Protein AF-A0A2N2INY2-F1 (afdb_monomer)

Radius of gyration: 17.65 Å; Cα contacts (8 Å, |Δi|>4): 301; chains: 1; bounding box: 40×44×48 Å

Structure (mmCIF, N/CA/C/O backbone):
data_AF-A0A2N2INY2-F1
#
_entry.id   AF-A0A2N2INY2-F1
#
loop_
_atom_site.group_PDB
_atom_site.id
_atom_site.type_symbol
_atom_site.label_atom_id
_atom_site.label_alt_id
_atom_site.label_comp_id
_atom_site.label_asym_id
_atom_site.label_entity_id
_atom_site.label_seq_id
_atom_site.pdbx_PDB_ins_code
_atom_site.Cartn_x
_atom_site.Cartn_y
_atom_site.Cartn_z
_atom_site.occupancy
_atom_site.B_iso_or_equiv
_atom_site.auth_seq_id
_atom_site.auth_comp_id
_atom_site.auth_asym_id
_atom_site.auth_atom_id
_atom_site.pdbx_PDB_model_num
ATOM 1 N N . ALA A 1 1 ? 17.093 -15.742 10.771 1.00 43.09 1 ALA A N 1
ATOM 2 C CA . ALA A 1 1 ? 17.116 -16.980 9.977 1.00 43.09 1 ALA A CA 1
ATOM 3 C C . ALA A 1 1 ? 16.723 -16.602 8.562 1.00 43.09 1 ALA A C 1
ATOM 5 O O . ALA A 1 1 ? 15.613 -16.120 8.375 1.00 43.09 1 ALA A O 1
ATOM 6 N N . ASP A 1 2 ? 17.644 -16.722 7.607 1.00 48.03 2 ASP A N 1
ATOM 7 C CA . ASP A 1 2 ? 17.300 -16.613 6.190 1.00 48.03 2 ASP A CA 1
ATOM 8 C C . ASP A 1 2 ? 16.555 -17.890 5.813 1.00 48.03 2 ASP A C 1
ATOM 10 O O . ASP A 1 2 ? 17.140 -18.965 5.724 1.00 48.03 2 ASP A O 1
ATOM 14 N N . HIS A 1 3 ? 15.238 -17.800 5.652 1.00 62.06 3 HIS A N 1
ATOM 15 C CA . HIS A 1 3 ? 14.388 -18.941 5.304 1.00 62.06 3 HIS A CA 1
ATOM 16 C C . HIS A 1 3 ? 14.525 -19.364 3.824 1.00 62.06 3 HIS A C 1
ATOM 18 O O . HIS A 1 3 ? 13.631 -20.013 3.292 1.00 62.06 3 HIS A O 1
ATOM 24 N N . GLY A 1 4 ? 15.596 -18.956 3.130 1.00 76.50 4 GLY A N 1
ATOM 25 C CA . GLY A 1 4 ? 15.756 -19.157 1.683 1.00 76.50 4 GLY A CA 1
ATOM 26 C C . GLY A 1 4 ? 14.710 -18.422 0.833 1.00 76.50 4 GLY A C 1
ATOM 27 O O . GLY A 1 4 ? 14.548 -18.728 -0.345 1.00 76.50 4 GLY A O 1
ATOM 28 N N . LEU A 1 5 ? 13.975 -17.472 1.422 1.00 77.75 5 LEU A N 1
ATOM 29 C CA . LEU A 1 5 ? 12.938 -16.701 0.743 1.00 77.75 5 LEU A CA 1
ATOM 30 C C . LEU A 1 5 ? 13.565 -15.503 0.030 1.00 77.75 5 LEU A C 1
ATOM 32 O O . LEU A 1 5 ? 14.134 -14.622 0.672 1.00 77.75 5 LEU A O 1
ATOM 36 N N . VAL A 1 6 ? 13.414 -15.443 -1.292 1.00 84.75 6 VAL A N 1
ATOM 37 C CA . VAL A 1 6 ? 13.825 -14.282 -2.088 1.00 84.75 6 VAL A CA 1
ATOM 38 C C . VAL A 1 6 ? 12.665 -13.292 -2.158 1.00 84.75 6 VAL A C 1
ATOM 40 O O . VAL A 1 6 ? 11.594 -13.598 -2.683 1.00 84.75 6 VAL A O 1
ATOM 43 N N . CYS A 1 7 ? 12.866 -12.092 -1.615 1.00 90.12 7 CYS A N 1
ATOM 44 C CA . CYS A 1 7 ? 11.877 -11.024 -1.689 1.00 90.12 7 CYS A CA 1
ATOM 45 C C . CYS A 1 7 ? 11.970 -10.314 -3.045 1.00 90.12 7 CYS A C 1
ATOM 47 O O . CYS A 1 7 ? 12.963 -9.658 -3.339 1.00 90.12 7 CYS A O 1
ATOM 49 N N . HIS A 1 8 ? 10.928 -10.425 -3.869 1.00 93.25 8 HIS A N 1
ATOM 50 C CA . HIS A 1 8 ? 10.871 -9.757 -5.177 1.00 93.25 8 HIS A CA 1
ATOM 51 C C . HIS A 1 8 ? 10.154 -8.400 -5.150 1.00 93.25 8 HIS A C 1
ATOM 53 O O . HIS A 1 8 ? 10.113 -7.712 -6.172 1.00 93.25 8 HIS A O 1
ATOM 59 N N . GLY A 1 9 ? 9.561 -8.038 -4.010 1.00 95.88 9 GLY A N 1
ATOM 60 C CA . GLY A 1 9 ? 8.709 -6.866 -3.854 1.00 95.88 9 GLY A CA 1
ATOM 61 C C . GLY A 1 9 ? 9.206 -5.921 -2.773 1.00 95.88 9 GLY A C 1
ATOM 62 O O . GLY A 1 9 ? 9.666 -6.358 -1.723 1.00 95.88 9 GLY A O 1
ATOM 63 N N . PHE A 1 10 ? 9.059 -4.622 -2.998 1.00 96.19 10 PHE A N 1
ATOM 64 C CA . PHE A 1 10 ? 9.417 -3.597 -2.025 1.00 96.19 10 PHE A CA 1
ATOM 65 C C . PHE A 1 10 ? 8.218 -2.739 -1.619 1.00 96.19 10 PHE A C 1
ATOM 67 O O . PHE A 1 10 ? 7.291 -2.507 -2.395 1.00 96.19 10 PHE A O 1
ATOM 74 N N . ARG A 1 11 ? 8.241 -2.234 -0.386 1.00 94.44 11 ARG A N 1
ATOM 75 C CA . ARG A 1 11 ? 7.318 -1.200 0.079 1.00 94.44 11 ARG A CA 1
ATOM 76 C C . ARG A 1 11 ? 8.053 -0.244 0.993 1.00 94.44 11 ARG A C 1
ATOM 78 O O . ARG A 1 11 ? 8.528 -0.640 2.056 1.00 94.44 11 ARG A O 1
ATOM 85 N N . SER A 1 12 ? 8.104 1.019 0.600 1.00 92.62 12 SER A N 1
ATOM 86 C CA . SER A 1 12 ? 8.657 2.058 1.449 1.00 92.62 12 SER A CA 1
ATOM 87 C C . SER A 1 12 ? 7.708 2.402 2.607 1.00 92.62 12 SER A C 1
ATOM 89 O O . SER A 1 12 ? 6.476 2.332 2.481 1.00 92.62 12 SER A O 1
ATOM 91 N N . PRO A 1 13 ? 8.256 2.831 3.753 1.00 87.00 13 PRO A N 1
ATOM 92 C CA . PRO A 1 13 ? 7.451 3.454 4.790 1.00 87.00 13 PRO A CA 1
ATOM 93 C C . PRO A 1 13 ? 6.921 4.822 4.326 1.00 87.00 13 PRO A C 1
ATOM 95 O O . PRO A 1 13 ? 7.600 5.578 3.635 1.00 87.00 13 PRO A O 1
ATOM 98 N N . GLY A 1 14 ? 5.707 5.174 4.761 1.00 85.69 14 GLY A N 1
ATOM 99 C CA . GLY A 1 14 ? 5.123 6.510 4.562 1.00 85.69 14 GLY A CA 1
ATOM 100 C C . GLY A 1 14 ? 4.283 6.700 3.295 1.00 85.69 14 GLY A C 1
ATOM 101 O O . GLY A 1 14 ? 3.620 7.729 3.184 1.00 85.69 14 GLY A O 1
ATOM 102 N N . TYR A 1 15 ? 4.238 5.688 2.429 1.00 90.19 15 TYR A N 1
ATOM 103 C CA . TYR A 1 15 ? 3.552 5.684 1.135 1.00 90.19 15 TYR A CA 1
ATOM 104 C C . TYR A 1 15 ? 4.140 6.629 0.075 1.00 90.19 15 TYR A C 1
ATOM 106 O O . TYR A 1 15 ? 3.415 7.372 -0.585 1.00 90.19 15 TYR A O 1
ATOM 114 N N . HIS A 1 16 ? 5.462 6.599 -0.072 1.00 92.38 16 HIS A N 1
ATOM 115 C CA . HIS A 1 16 ? 6.192 7.392 -1.058 1.00 92.38 16 HIS A CA 1
ATOM 116 C C . HIS A 1 16 ? 7.409 6.627 -1.561 1.00 92.38 16 HIS A C 1
ATOM 118 O O . HIS A 1 16 ? 8.194 6.145 -0.747 1.00 92.38 16 HIS A O 1
ATOM 124 N N . LEU A 1 17 ? 7.613 6.552 -2.874 1.00 93.94 17 LEU A N 1
ATOM 125 C CA . LEU A 1 17 ? 8.797 5.921 -3.456 1.00 93.94 17 LEU A CA 1
ATOM 126 C C . LEU A 1 17 ? 9.886 6.977 -3.717 1.00 93.94 17 LEU A C 1
ATOM 128 O O . LEU A 1 17 ? 9.753 7.740 -4.676 1.00 93.94 17 LEU A O 1
ATOM 132 N N . PRO A 1 18 ? 10.959 7.051 -2.904 1.00 92.94 18 PRO A N 1
ATOM 133 C CA . PRO A 1 18 ? 12.012 8.029 -3.136 1.00 92.94 18 PRO A CA 1
ATOM 134 C C . PRO A 1 18 ? 12.886 7.632 -4.331 1.00 92.94 18 PRO A C 1
ATOM 136 O O . PRO A 1 18 ? 13.107 6.451 -4.596 1.00 92.94 18 PRO A O 1
ATOM 139 N N . VAL A 1 19 ? 13.458 8.634 -5.001 1.00 94.25 19 VAL A N 1
ATOM 140 C CA . VAL A 1 19 ? 14.391 8.467 -6.136 1.00 94.25 19 VAL A CA 1
ATOM 141 C C . VAL A 1 19 ? 15.533 7.502 -5.811 1.00 94.25 19 VAL A C 1
ATOM 143 O O . VAL A 1 19 ? 15.868 6.634 -6.613 1.00 94.25 19 VAL A O 1
ATOM 146 N N . SER A 1 20 ? 16.111 7.615 -4.613 1.00 93.31 20 SER A N 1
ATOM 147 C CA . SER A 1 20 ? 17.198 6.736 -4.173 1.00 93.31 20 SER A CA 1
ATOM 148 C C . SER A 1 20 ? 16.768 5.276 -4.034 1.00 93.31 20 SER A C 1
ATOM 150 O O . SER A 1 20 ? 17.578 4.389 -4.287 1.00 93.31 20 SER A O 1
ATOM 152 N N . ALA A 1 21 ? 15.505 5.013 -3.676 1.00 94.75 21 ALA A N 1
ATOM 153 C CA . ALA A 1 21 ? 15.002 3.648 -3.591 1.00 94.75 21 ALA A CA 1
ATOM 154 C C . ALA A 1 21 ? 14.868 3.024 -4.978 1.00 94.75 21 ALA A C 1
ATOM 156 O O . ALA A 1 21 ? 15.257 1.878 -5.125 1.00 94.75 21 ALA A O 1
ATOM 157 N N . VAL A 1 22 ? 14.392 3.753 -5.996 1.00 95.88 22 VAL A N 1
ATOM 158 C CA . VAL A 1 22 ? 14.249 3.186 -7.352 1.00 95.88 22 VAL A CA 1
ATOM 159 C C . VAL A 1 22 ? 15.569 2.593 -7.842 1.00 95.88 22 VAL A C 1
ATOM 161 O O . VAL A 1 22 ? 15.609 1.419 -8.191 1.00 95.88 22 VAL A O 1
ATOM 164 N N . ARG A 1 23 ? 16.666 3.354 -7.757 1.00 92.81 23 ARG A N 1
ATOM 165 C CA . ARG A 1 23 ? 17.997 2.877 -8.171 1.00 92.81 23 ARG A CA 1
ATOM 166 C C . ARG A 1 23 ? 18.454 1.653 -7.380 1.00 92.81 23 ARG A C 1
ATOM 168 O O . ARG A 1 23 ? 18.878 0.668 -7.968 1.00 92.81 23 ARG A O 1
ATOM 175 N N . ALA A 1 24 ? 18.305 1.690 -6.057 1.00 95.56 24 ALA A N 1
ATOM 176 C CA . ALA A 1 24 ? 18.676 0.559 -5.211 1.00 95.56 24 ALA A CA 1
ATOM 177 C C . ALA A 1 24 ? 17.857 -0.702 -5.538 1.00 95.56 24 ALA A C 1
ATOM 179 O O . ALA A 1 24 ? 18.385 -1.808 -5.518 1.00 95.56 24 ALA A O 1
ATOM 180 N N . LEU A 1 25 ? 16.568 -0.554 -5.851 1.00 96.31 25 LEU A N 1
ATOM 181 C CA . LEU A 1 25 ? 15.698 -1.672 -6.215 1.00 96.31 25 LEU A CA 1
ATOM 182 C C . LEU A 1 25 ? 16.086 -2.296 -7.555 1.00 96.31 25 LEU A C 1
ATOM 184 O O . LEU A 1 25 ? 16.062 -3.520 -7.668 1.00 96.31 25 LEU A O 1
ATOM 188 N N . GLU A 1 26 ? 16.460 -1.473 -8.535 1.00 94.62 26 GLU A N 1
ATOM 189 C CA . GLU A 1 26 ? 16.992 -1.935 -9.820 1.00 94.62 26 GLU A CA 1
ATOM 190 C C . GLU A 1 26 ? 18.288 -2.730 -9.625 1.00 94.62 26 GLU A C 1
ATOM 192 O O . GLU A 1 26 ? 18.390 -3.864 -10.087 1.00 94.62 26 GLU A O 1
ATOM 197 N N . GLU A 1 27 ? 19.245 -2.171 -8.879 1.00 94.56 27 GLU A N 1
ATOM 198 C CA . GLU A 1 27 ? 20.540 -2.802 -8.589 1.00 94.56 27 GLU A CA 1
ATOM 199 C C . GLU A 1 27 ? 20.390 -4.133 -7.838 1.00 94.56 27 GLU A C 1
ATOM 201 O O . GLU A 1 27 ? 21.121 -5.088 -8.097 1.00 94.56 27 GLU A O 1
ATOM 206 N N . LEU A 1 28 ? 19.419 -4.216 -6.925 1.00 95.06 28 LEU A N 1
ATOM 207 C CA . LEU A 1 28 ? 19.133 -5.413 -6.131 1.00 95.06 28 LEU A CA 1
ATOM 208 C C . LEU A 1 28 ? 18.212 -6.418 -6.848 1.00 95.06 28 LEU A C 1
ATOM 210 O O . LEU A 1 28 ? 17.905 -7.468 -6.284 1.00 95.06 28 LEU A O 1
ATOM 214 N N . GLY A 1 29 ? 17.757 -6.120 -8.070 1.00 94.50 29 GLY A N 1
ATOM 215 C CA . GLY A 1 29 ? 16.940 -7.033 -8.873 1.00 94.50 29 GLY A CA 1
ATOM 216 C C . GLY A 1 29 ? 15.511 -7.237 -8.356 1.00 94.50 29 GLY A C 1
ATOM 217 O O . GLY A 1 29 ? 14.920 -8.304 -8.562 1.00 94.50 29 GLY A O 1
ATOM 218 N N . TYR A 1 30 ? 14.934 -6.238 -7.681 1.00 96.69 30 TYR A N 1
ATOM 219 C CA . TYR A 1 30 ? 13.513 -6.264 -7.328 1.00 96.69 30 TYR A CA 1
ATOM 220 C C . TYR A 1 30 ? 12.654 -6.224 -8.592 1.00 96.69 30 TYR A C 1
ATOM 222 O O . TYR A 1 30 ? 12.998 -5.591 -9.584 1.00 96.69 30 TYR A O 1
ATOM 230 N N . ARG A 1 31 ? 11.498 -6.891 -8.558 1.00 96.06 31 ARG A N 1
ATOM 231 C CA . ARG A 1 31 ? 10.561 -6.912 -9.693 1.00 96.06 31 ARG A CA 1
ATOM 232 C C . ARG A 1 31 ? 9.528 -5.805 -9.599 1.00 96.06 31 ARG A C 1
ATOM 234 O O . ARG A 1 31 ? 9.041 -5.321 -10.616 1.00 96.06 31 ARG A O 1
ATOM 241 N N . TYR A 1 32 ? 9.158 -5.442 -8.376 1.00 97.00 32 TYR A N 1
ATOM 242 C CA . TYR A 1 32 ? 8.143 -4.433 -8.151 1.00 97.00 32 TYR A CA 1
ATOM 243 C C . TYR A 1 32 ? 8.299 -3.707 -6.819 1.00 97.00 32 TYR A C 1
ATOM 245 O O . TYR A 1 32 ? 8.921 -4.188 -5.871 1.00 97.00 32 TYR A O 1
ATOM 253 N N . SER A 1 33 ? 7.644 -2.560 -6.740 1.00 96.94 33 SER A N 1
ATOM 254 C CA . SER A 1 33 ? 7.373 -1.795 -5.540 1.00 96.94 33 SER A CA 1
ATOM 255 C C . SER A 1 33 ? 5.861 -1.556 -5.427 1.00 96.94 33 SER A C 1
ATOM 257 O O . SER A 1 33 ? 5.146 -1.504 -6.423 1.00 96.94 33 SER A O 1
ATOM 259 N N . SER A 1 34 ? 5.343 -1.458 -4.206 1.00 95.62 34 SER A N 1
ATOM 260 C CA . SER A 1 34 ? 3.998 -0.944 -3.932 1.00 95.62 34 SER A CA 1
ATOM 261 C C . SER A 1 34 ? 4.097 0.084 -2.821 1.00 95.62 34 SER A C 1
ATOM 263 O O . SER A 1 34 ? 3.809 -0.194 -1.652 1.00 95.62 34 SER A O 1
ATOM 265 N N . SER A 1 35 ? 4.595 1.255 -3.192 1.00 94.44 35 SER A N 1
ATOM 266 C CA . SER A 1 35 ? 5.047 2.288 -2.269 1.00 94.44 35 SER A CA 1
ATOM 267 C C . SE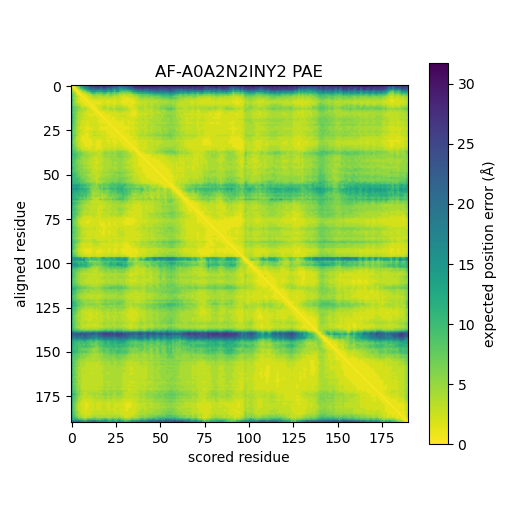R A 1 35 ? 4.240 3.565 -2.418 1.00 94.44 35 SER A C 1
ATOM 269 O O . SER A 1 35 ? 3.924 4.185 -1.415 1.00 94.44 35 SER A O 1
ATOM 271 N N . GLN A 1 36 ? 3.871 3.960 -3.631 1.00 92.69 36 GLN A N 1
ATOM 272 C CA . GLN A 1 36 ? 3.167 5.210 -3.874 1.00 92.69 36 GLN A CA 1
ATOM 273 C C . GLN A 1 36 ? 1.680 5.087 -3.560 1.00 92.69 36 GLN A C 1
ATOM 275 O O . GLN A 1 36 ? 1.002 4.152 -3.991 1.00 92.69 36 GLN A O 1
ATOM 280 N N . ILE A 1 37 ? 1.148 6.065 -2.831 1.00 90.31 37 ILE A N 1
ATOM 281 C CA . ILE A 1 37 ? -0.294 6.242 -2.667 1.00 90.31 37 ILE A CA 1
ATOM 282 C C . ILE A 1 37 ? -0.815 7.254 -3.676 1.00 90.31 37 ILE A C 1
ATOM 284 O O . ILE A 1 37 ? -0.211 8.296 -3.908 1.00 90.31 37 ILE A O 1
ATOM 288 N N . THR A 1 38 ? -1.961 6.955 -4.274 1.00 88.25 38 THR A N 1
ATOM 289 C CA . THR A 1 38 ? -2.522 7.805 -5.329 1.00 88.25 38 THR A CA 1
ATOM 290 C C . THR A 1 38 ? -3.520 8.806 -4.758 1.00 88.25 38 THR A C 1
ATOM 292 O O . THR A 1 38 ? -4.268 8.478 -3.833 1.00 88.25 38 THR A O 1
ATOM 295 N N . GLY A 1 39 ? -3.626 9.976 -5.385 1.00 85.44 39 GLY A N 1
ATOM 296 C CA . GLY A 1 39 ? -4.621 10.988 -5.043 1.00 85.44 39 GLY A CA 1
ATOM 297 C C . GLY A 1 39 ? -4.214 11.892 -3.877 1.00 85.44 39 GLY A C 1
ATOM 298 O O . GLY A 1 39 ? -3.128 11.798 -3.312 1.00 85.44 39 GLY A O 1
ATOM 299 N N . TRP A 1 40 ? -5.104 12.819 -3.530 1.00 84.88 40 TRP A N 1
ATOM 300 C CA . TRP A 1 40 ? -4.771 13.956 -2.666 1.00 84.88 40 TRP A CA 1
ATOM 301 C C . TRP A 1 40 ? -5.182 13.778 -1.199 1.00 84.88 40 TRP A C 1
ATOM 303 O O . TRP A 1 40 ? -4.636 14.457 -0.330 1.00 84.88 40 TRP A O 1
ATOM 313 N N . ILE A 1 41 ? -6.122 12.872 -0.899 1.00 85.56 41 ILE A N 1
ATOM 314 C CA . ILE A 1 41 ? -6.733 12.772 0.438 1.00 85.56 41 ILE A CA 1
ATOM 315 C C . ILE A 1 41 ? -5.695 12.403 1.497 1.00 85.56 41 ILE A C 1
ATOM 317 O O . ILE A 1 41 ? -5.641 13.040 2.548 1.00 85.56 41 ILE A O 1
ATOM 321 N N . TYR A 1 42 ? -4.857 11.395 1.240 1.00 85.31 42 TYR A N 1
ATOM 322 C CA . TYR A 1 42 ? -3.871 10.959 2.228 1.00 85.31 42 TYR A CA 1
ATOM 323 C C . TYR A 1 42 ? -2.784 12.020 2.491 1.00 85.31 42 TYR A C 1
ATOM 325 O O . TYR A 1 42 ? -2.592 12.371 3.660 1.00 85.31 42 TYR A O 1
ATOM 333 N N . PRO A 1 43 ? -2.123 12.604 1.467 1.00 85.75 43 PRO A N 1
ATOM 334 C CA . PRO A 1 43 ? -1.194 13.715 1.681 1.00 85.75 43 PRO A CA 1
ATOM 335 C C . PRO A 1 43 ? -1.831 14.902 2.416 1.00 85.75 43 PRO A C 1
ATOM 337 O O . PRO A 1 43 ? -1.230 15.435 3.351 1.00 85.75 43 PRO A O 1
ATOM 340 N N . ALA A 1 44 ? -3.068 15.274 2.064 1.00 87.00 44 ALA A N 1
ATOM 341 C CA . ALA A 1 44 ? -3.791 16.358 2.727 1.00 87.00 44 ALA A CA 1
ATOM 342 C C . ALA A 1 44 ? -4.075 16.048 4.206 1.00 87.00 44 ALA A C 1
ATOM 344 O O . ALA A 1 44 ? -3.829 16.888 5.071 1.00 87.00 44 ALA A O 1
ATOM 345 N N . ALA A 1 45 ? -4.522 14.829 4.524 1.00 86.25 45 ALA A N 1
ATOM 346 C CA . ALA A 1 45 ? -4.756 14.397 5.901 1.00 86.25 45 ALA A CA 1
ATOM 347 C C . ALA A 1 45 ? -3.461 14.390 6.730 1.00 86.25 45 ALA A C 1
ATOM 349 O O . ALA A 1 45 ? -3.454 14.818 7.890 1.00 86.25 45 ALA A O 1
ATOM 350 N N . LYS A 1 46 ? -2.348 13.952 6.130 1.00 87.12 46 LYS A N 1
ATOM 351 C CA . LYS A 1 46 ? -1.020 13.946 6.757 1.00 87.12 46 LYS A CA 1
ATOM 352 C C . LYS A 1 46 ? -0.550 15.371 7.060 1.00 87.12 46 LYS A C 1
ATOM 354 O O . LYS A 1 46 ? -0.109 15.645 8.180 1.00 87.12 46 LYS A O 1
ATOM 359 N N . LEU A 1 47 ? -0.710 16.289 6.104 1.00 89.81 47 LEU A N 1
ATOM 360 C CA . LEU A 1 47 ? -0.389 17.707 6.267 1.00 89.81 47 LEU A CA 1
ATOM 361 C C . LEU A 1 47 ? -1.245 18.360 7.360 1.00 89.81 47 LEU A C 1
ATOM 363 O O . LEU A 1 47 ? -0.698 18.983 8.270 1.00 89.81 47 LEU A O 1
ATOM 367 N N . ALA A 1 48 ? -2.565 18.163 7.322 1.00 90.25 48 ALA A N 1
ATOM 368 C CA . ALA A 1 48 ? -3.495 18.713 8.307 1.00 90.25 48 ALA A CA 1
ATOM 369 C C . ALA A 1 48 ? -3.191 18.215 9.729 1.00 90.25 48 ALA A C 1
ATOM 371 O O . ALA A 1 48 ? -3.126 19.009 10.668 1.00 90.25 48 ALA A O 1
ATOM 372 N N . THR A 1 49 ? -2.926 16.914 9.888 1.00 88.88 49 THR A N 1
ATOM 373 C CA . THR A 1 49 ? -2.553 16.324 11.185 1.00 88.88 49 THR A CA 1
ATOM 374 C C . THR A 1 49 ? -1.234 16.900 11.695 1.00 88.88 49 THR A C 1
ATOM 376 O O . THR A 1 49 ? -1.118 17.255 12.868 1.00 88.88 49 THR A O 1
ATOM 379 N N . SER A 1 50 ? -0.248 17.049 10.808 1.00 89.31 50 SER A N 1
ATOM 380 C CA . SER A 1 50 ? 1.060 17.612 11.153 1.00 89.31 50 SER A CA 1
ATOM 381 C C . SER A 1 50 ? 0.945 19.072 11.598 1.00 89.31 50 SER A C 1
ATOM 383 O O . SER A 1 50 ? 1.554 19.460 12.594 1.00 89.31 50 SER A O 1
ATOM 385 N N . LEU A 1 51 ? 0.117 19.870 10.915 1.00 91.31 51 LEU A N 1
ATOM 386 C CA . LEU A 1 51 ? -0.166 21.255 11.289 1.00 91.31 51 LEU A CA 1
ATOM 387 C C . LEU A 1 51 ? -0.894 21.343 12.637 1.00 91.31 51 LEU A C 1
ATOM 389 O O . LEU A 1 51 ? -0.483 22.108 13.506 1.00 91.31 51 LEU A O 1
ATOM 393 N N . ALA A 1 52 ? -1.925 20.523 12.851 1.00 92.00 52 ALA A N 1
ATOM 394 C CA . ALA A 1 52 ? -2.678 20.504 14.102 1.00 92.00 52 ALA A CA 1
ATOM 395 C C . ALA A 1 52 ? -1.806 20.126 15.313 1.00 92.00 52 ALA A C 1
ATOM 397 O O . ALA A 1 52 ? -1.982 20.681 16.397 1.00 9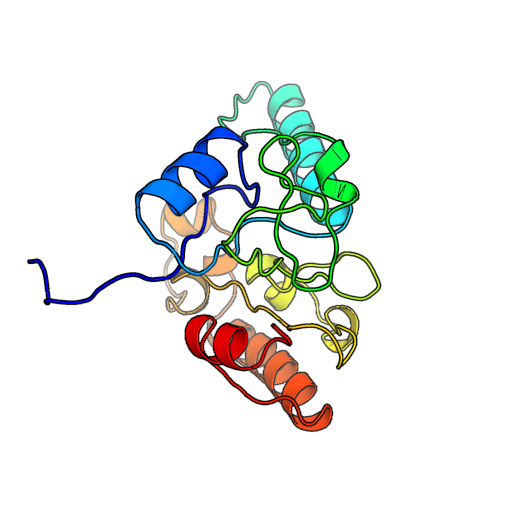2.00 52 ALA A O 1
ATOM 398 N N . LEU A 1 53 ? -0.856 19.199 15.143 1.00 90.31 53 LEU A N 1
ATOM 399 C CA . LEU A 1 53 ? 0.109 18.849 16.189 1.00 90.31 53 LEU A CA 1
ATOM 400 C C . LEU A 1 53 ? 1.055 20.014 16.494 1.00 90.31 53 LEU A C 1
ATOM 402 O O . LEU A 1 53 ? 1.231 20.349 17.666 1.00 90.31 53 LEU A O 1
ATOM 406 N N . ARG A 1 54 ? 1.582 20.683 15.460 1.00 90.62 54 ARG A N 1
ATOM 407 C CA . ARG A 1 54 ? 2.448 21.862 15.619 1.00 90.62 54 ARG A CA 1
ATOM 408 C C . ARG A 1 54 ? 1.745 23.005 16.350 1.00 90.62 54 ARG A C 1
ATOM 410 O O . ARG A 1 54 ? 2.316 23.559 17.282 1.00 90.62 54 ARG A O 1
ATOM 417 N N . LEU A 1 55 ? 0.492 23.301 15.996 1.00 93.88 55 LEU A N 1
ATOM 418 C CA . LEU A 1 55 ? -0.323 24.325 16.669 1.00 93.88 55 LEU A CA 1
ATOM 419 C C . LEU A 1 55 ? -0.579 24.009 18.153 1.00 93.88 55 LEU A C 1
ATOM 421 O O . LEU A 1 55 ? -0.800 24.916 18.946 1.00 93.88 55 LEU A O 1
ATOM 425 N N . LYS A 1 56 ? -0.515 22.731 18.546 1.00 94.31 56 LYS A N 1
ATOM 426 C CA . LYS A 1 56 ? -0.614 22.273 19.943 1.00 94.31 56 LYS A CA 1
ATOM 427 C C . LYS A 1 56 ? 0.744 22.182 20.654 1.00 94.31 56 LYS A C 1
ATOM 429 O O . LYS A 1 56 ? 0.823 21.565 21.713 1.00 94.31 56 LYS A O 1
ATOM 434 N N . GLY A 1 57 ? 1.814 22.717 20.061 1.00 91.94 57 GLY A N 1
ATOM 435 C CA . GLY A 1 57 ? 3.169 22.650 20.614 1.00 91.94 57 GLY A CA 1
ATOM 436 C C . GLY A 1 57 ? 3.779 21.245 20.606 1.00 91.94 57 GLY A C 1
ATOM 437 O O . GLY A 1 57 ? 4.712 20.978 21.357 1.00 91.94 57 GLY A O 1
ATOM 438 N N . ARG A 1 58 ? 3.253 20.320 19.789 1.00 89.81 58 ARG A N 1
ATOM 439 C CA . ARG A 1 58 ? 3.767 18.949 19.670 1.00 89.81 58 ARG A CA 1
ATOM 440 C C . ARG A 1 58 ? 4.621 18.808 18.414 1.00 89.81 58 ARG A C 1
ATOM 442 O O . ARG A 1 58 ? 4.216 19.223 17.328 1.00 89.81 58 ARG A O 1
ATOM 449 N N . SER A 1 59 ? 5.782 18.173 18.550 1.00 84.38 59 SER A N 1
ATOM 450 C CA . SER A 1 59 ? 6.601 17.763 17.411 1.00 84.38 59 SER A CA 1
ATOM 451 C C . SER A 1 59 ? 6.082 16.455 16.806 1.00 84.38 59 SER A C 1
ATOM 453 O O . SER A 1 59 ? 5.388 15.666 17.450 1.00 84.38 59 SER A O 1
ATOM 455 N N . THR A 1 60 ? 6.389 16.236 15.529 1.00 82.25 60 THR A N 1
ATOM 456 C CA . THR A 1 60 ? 6.077 14.994 14.822 1.00 82.25 60 THR A CA 1
ATOM 457 C C . THR A 1 60 ? 7.217 14.653 13.874 1.00 82.25 60 THR A C 1
ATOM 459 O O . THR A 1 60 ? 7.724 15.534 13.185 1.00 82.25 60 THR A O 1
ATOM 462 N N . ASN A 1 61 ? 7.582 13.372 13.810 1.00 82.81 61 ASN A N 1
ATOM 463 C CA . ASN A 1 61 ? 8.547 12.840 12.838 1.00 82.81 61 ASN A CA 1
ATOM 464 C C . ASN A 1 61 ? 7.855 12.421 11.529 1.00 82.81 61 ASN A C 1
ATOM 466 O O . ASN A 1 61 ? 8.375 11.623 10.753 1.00 82.81 61 ASN A O 1
ATOM 470 N N . THR A 1 62 ? 6.638 12.921 11.301 1.00 81.38 62 THR A N 1
ATOM 471 C CA . THR A 1 62 ? 5.871 12.638 10.092 1.00 81.38 62 THR A CA 1
ATOM 472 C C . THR A 1 62 ? 6.571 13.264 8.891 1.00 81.38 62 THR A C 1
ATOM 474 O O . THR A 1 62 ? 6.613 14.484 8.751 1.00 81.38 62 THR A O 1
ATOM 477 N N . ILE A 1 63 ? 7.095 12.417 8.007 1.00 81.81 63 ILE A N 1
ATOM 478 C CA . ILE A 1 63 ? 7.702 12.849 6.747 1.00 81.81 63 ILE A CA 1
ATOM 479 C C . ILE A 1 63 ? 6.592 13.333 5.815 1.00 81.81 63 ILE A C 1
ATOM 481 O O . ILE A 1 63 ? 5.708 12.559 5.446 1.00 81.81 63 ILE A O 1
ATOM 485 N N . LEU A 1 64 ? 6.622 14.608 5.435 1.00 84.94 64 LEU A N 1
ATOM 486 C CA . LEU A 1 64 ? 5.770 15.124 4.368 1.00 84.94 64 LEU A CA 1
ATOM 487 C C . LEU A 1 64 ? 6.418 14.787 3.027 1.00 84.94 64 LEU A C 1
ATOM 489 O O . LEU A 1 64 ? 7.603 15.042 2.826 1.00 84.94 64 LEU A O 1
ATOM 493 N N . HIS A 1 65 ? 5.643 14.180 2.138 1.00 83.12 65 HIS A N 1
ATOM 494 C CA . HIS A 1 65 ? 6.121 13.774 0.822 1.00 83.12 65 HIS A CA 1
ATOM 495 C C . HIS A 1 65 ? 5.957 14.906 -0.198 1.00 83.12 65 HIS A C 1
ATOM 497 O O . HIS A 1 65 ? 5.193 15.845 0.059 1.00 83.12 65 HIS A O 1
ATOM 503 N N . PRO A 1 66 ? 6.681 14.858 -1.330 1.00 87.56 66 PRO A N 1
ATOM 504 C CA . PRO A 1 66 ? 6.557 15.858 -2.379 1.00 87.56 66 PRO A CA 1
ATOM 505 C C . PRO A 1 66 ? 5.104 16.042 -2.825 1.00 87.56 66 PRO A C 1
ATOM 507 O O . PRO A 1 66 ? 4.383 15.075 -3.055 1.00 87.56 66 PRO A O 1
ATOM 510 N N . ALA A 1 67 ? 4.684 17.294 -3.024 1.00 88.00 67 ALA A N 1
ATOM 511 C CA . ALA A 1 67 ? 3.335 17.599 -3.507 1.00 88.00 67 ALA A CA 1
ATOM 512 C C . ALA A 1 67 ? 3.033 16.952 -4.872 1.00 88.00 67 ALA A C 1
ATOM 514 O O . ALA A 1 67 ? 1.875 16.707 -5.186 1.00 88.00 67 ALA A O 1
ATOM 515 N N . ALA A 1 68 ? 4.068 16.644 -5.660 1.00 89.81 68 ALA A N 1
ATOM 516 C CA . ALA A 1 68 ? 3.940 15.962 -6.942 1.00 89.81 68 ALA A CA 1
ATOM 517 C C . ALA A 1 68 ? 3.341 14.545 -6.832 1.00 89.81 68 ALA A C 1
ATOM 519 O O . ALA A 1 68 ? 2.723 14.088 -7.790 1.00 89.81 68 ALA A O 1
ATOM 520 N N . ASP A 1 69 ? 3.438 13.878 -5.675 1.00 88.50 69 ASP A N 1
ATOM 521 C CA . ASP A 1 69 ? 2.899 12.523 -5.487 1.00 88.50 69 ASP A CA 1
ATOM 522 C C . ASP A 1 69 ? 1.370 12.459 -5.644 1.00 88.50 69 ASP A C 1
ATOM 524 O O . ASP A 1 69 ? 0.826 11.396 -5.944 1.00 88.50 69 ASP A O 1
ATOM 528 N N . ILE A 1 70 ? 0.652 13.586 -5.524 1.00 88.81 70 ILE A N 1
ATOM 529 C CA . ILE A 1 70 ? -0.797 13.630 -5.798 1.00 88.81 70 ILE A CA 1
ATOM 530 C C . ILE A 1 70 ? -1.125 13.239 -7.246 1.00 88.81 70 ILE A C 1
ATOM 532 O O . ILE A 1 70 ? -2.240 12.792 -7.520 1.00 88.81 70 ILE A O 1
ATOM 536 N N . TRP A 1 71 ? -0.155 13.398 -8.153 1.00 88.62 71 TRP A N 1
ATOM 537 C CA . TRP A 1 71 ? -0.252 13.078 -9.576 1.00 88.62 71 TRP A CA 1
ATOM 538 C C . TRP A 1 71 ? 0.199 11.657 -9.904 1.00 88.62 71 TRP A C 1
ATOM 540 O O . TRP A 1 71 ? 0.296 11.313 -11.081 1.00 88.62 71 TRP A O 1
ATOM 550 N N . THR A 1 72 ? 0.466 10.831 -8.886 1.00 90.62 72 THR A N 1
ATOM 551 C CA . THR A 1 72 ? 0.853 9.436 -9.089 1.00 90.62 72 THR A CA 1
ATOM 552 C C . THR A 1 72 ? -0.163 8.723 -9.972 1.00 90.62 72 THR A C 1
ATOM 554 O O . THR A 1 72 ? -1.370 8.768 -9.705 1.00 90.62 72 THR A O 1
ATOM 557 N N . SER A 1 73 ? 0.328 8.041 -11.013 1.00 89.38 73 SER A N 1
ATOM 558 C CA . SER A 1 73 ? -0.520 7.202 -11.862 1.00 89.38 73 SER A CA 1
ATOM 559 C C . SER A 1 73 ? -1.293 6.201 -10.995 1.00 89.38 73 SER A C 1
ATOM 561 O O . SER A 1 73 ? -0.692 5.519 -10.175 1.00 89.38 73 SER A O 1
ATOM 563 N N . PRO A 1 74 ? -2.619 6.066 -11.151 1.00 88.25 74 PRO A N 1
ATOM 564 C CA . PRO A 1 74 ? -3.403 5.084 -10.405 1.00 88.25 74 PRO A CA 1
ATOM 565 C C . PRO A 1 74 ? -3.392 3.676 -11.017 1.00 88.25 74 PRO A C 1
ATOM 567 O O . PRO A 1 74 ? -3.954 2.752 -10.428 1.00 88.25 74 PRO A O 1
ATOM 570 N N . ALA A 1 75 ? -2.824 3.511 -12.211 1.00 90.69 75 ALA A N 1
ATOM 571 C CA . ALA A 1 75 ? -2.576 2.212 -12.830 1.00 90.69 75 ALA A CA 1
ATOM 572 C C . ALA A 1 75 ? -1.109 1.816 -12.614 1.00 90.69 75 ALA A C 1
ATOM 574 O O . ALA A 1 75 ? -0.288 2.729 -12.547 1.00 90.69 75 ALA A O 1
ATOM 575 N N . PRO A 1 76 ? -0.769 0.514 -12.535 1.00 94.19 76 PRO A N 1
ATOM 576 C CA . PRO A 1 76 ? 0.619 0.058 -12.489 1.00 94.19 76 PRO A CA 1
ATOM 577 C C . PRO A 1 76 ? 1.450 0.643 -13.628 1.00 94.19 76 PRO A C 1
ATOM 579 O O . PRO A 1 76 ? 0.947 0.797 -14.742 1.00 94.19 76 PRO A O 1
ATOM 582 N N . TYR A 1 77 ? 2.701 0.988 -13.344 1.00 95.56 77 TYR A N 1
ATOM 583 C CA . TYR A 1 77 ? 3.596 1.625 -14.307 1.00 95.56 77 TYR A CA 1
ATOM 584 C C . TYR A 1 77 ? 5.058 1.325 -13.993 1.00 95.56 77 TYR A C 1
ATOM 586 O O . TYR A 1 77 ? 5.411 1.040 -12.853 1.00 95.56 77 TYR A O 1
ATOM 594 N N . HIS A 1 78 ? 5.916 1.463 -14.994 1.00 96.94 78 HIS A N 1
ATOM 595 C CA . HIS A 1 78 ? 7.359 1.555 -14.800 1.00 96.94 78 HIS A CA 1
ATOM 596 C C . HIS A 1 78 ? 7.715 2.984 -14.382 1.00 96.94 78 HIS A C 1
ATOM 598 O O . HIS A 1 78 ? 7.389 3.899 -15.138 1.00 96.94 78 HIS A O 1
ATOM 604 N N . PRO A 1 79 ? 8.296 3.242 -13.196 1.00 97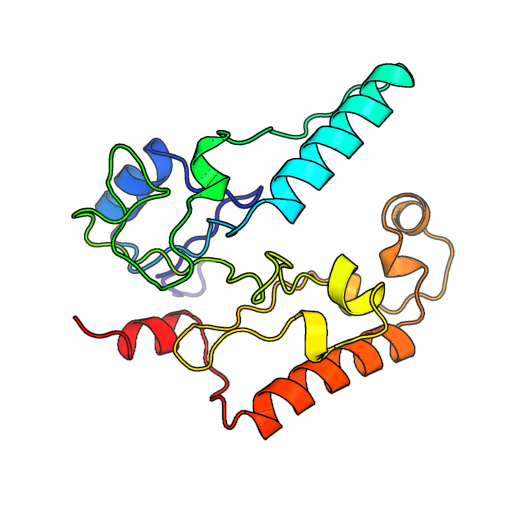.00 79 PRO A N 1
ATOM 605 C CA . PRO A 1 79 ? 8.554 4.601 -12.736 1.00 97.00 79 PRO A CA 1
ATOM 606 C C . PRO A 1 79 ? 9.673 5.293 -13.524 1.00 97.00 79 PRO A C 1
ATOM 608 O O . PRO A 1 79 ? 10.590 4.662 -14.045 1.00 97.00 79 PRO A O 1
ATOM 611 N N . ASP A 1 80 ? 9.621 6.622 -13.585 1.00 95.88 80 ASP A N 1
ATOM 612 C CA . ASP A 1 80 ? 10.767 7.448 -13.973 1.00 95.88 80 ASP A CA 1
ATOM 613 C C . ASP A 1 80 ? 11.817 7.426 -12.843 1.00 95.88 80 ASP A C 1
ATOM 615 O O . ASP A 1 80 ? 11.496 7.837 -11.720 1.00 95.88 80 ASP A O 1
ATOM 619 N N . PRO A 1 81 ? 13.071 6.999 -13.104 1.00 94.69 81 PRO A N 1
ATOM 620 C CA . PRO A 1 81 ? 14.114 6.935 -12.078 1.00 94.69 81 PRO A CA 1
ATOM 621 C C . PRO A 1 81 ? 14.427 8.275 -11.401 1.00 94.69 81 PRO A C 1
ATOM 623 O O . PRO A 1 81 ? 14.963 8.292 -10.297 1.00 94.69 81 PRO A O 1
ATOM 626 N N . SER A 1 82 ? 14.120 9.402 -12.048 1.00 94.44 82 SER A N 1
ATOM 627 C CA . SER A 1 82 ? 14.295 10.758 -11.511 1.00 94.44 82 SER A CA 1
ATOM 628 C C . SER A 1 82 ? 13.024 11.339 -10.884 1.00 94.44 82 SER A C 1
ATOM 630 O O . SER A 1 82 ? 13.099 12.274 -10.087 1.00 94.44 82 SER A O 1
ATOM 632 N N . ALA A 1 83 ? 11.858 10.782 -11.214 1.00 94.69 83 ALA A N 1
ATOM 633 C CA . ALA A 1 83 ? 10.555 11.272 -10.779 1.00 94.69 83 ALA A CA 1
ATOM 634 C C . ALA A 1 83 ? 9.569 10.104 -10.554 1.00 94.69 83 ALA A C 1
ATOM 636 O O . ALA A 1 83 ? 8.626 9.936 -11.325 1.00 94.69 83 ALA A O 1
ATOM 637 N N . PRO A 1 84 ? 9.710 9.313 -9.472 1.00 95.12 84 PRO A N 1
ATOM 638 C CA . PRO A 1 84 ? 9.043 8.011 -9.360 1.00 95.12 84 PRO A CA 1
ATOM 639 C C . PRO A 1 84 ? 7.511 8.044 -9.290 1.00 95.12 84 PRO A C 1
ATOM 641 O O . PRO A 1 84 ? 6.877 6.998 -9.372 1.00 95.12 84 PRO A O 1
ATOM 644 N N . HIS A 1 85 ? 6.895 9.217 -9.121 1.00 92.81 85 HIS A N 1
ATOM 645 C CA . HIS A 1 85 ? 5.439 9.395 -9.161 1.00 92.81 85 HIS A CA 1
ATOM 646 C C . HIS A 1 85 ? 4.861 9.272 -10.584 1.00 92.81 85 HIS A C 1
ATOM 648 O O . HIS A 1 85 ? 3.663 9.061 -10.741 1.00 92.81 85 HIS A O 1
ATOM 654 N N . ARG A 1 86 ? 5.676 9.394 -11.639 1.00 94.81 86 ARG A N 1
ATOM 655 C CA . ARG A 1 86 ? 5.207 9.314 -13.030 1.00 94.81 86 ARG A CA 1
ATOM 656 C C . ARG A 1 86 ? 5.799 8.113 -13.779 1.00 94.81 86 ARG A C 1
ATOM 658 O O . ARG A 1 86 ? 6.861 7.624 -13.388 1.00 94.81 86 ARG A O 1
ATOM 665 N N . PRO A 1 87 ?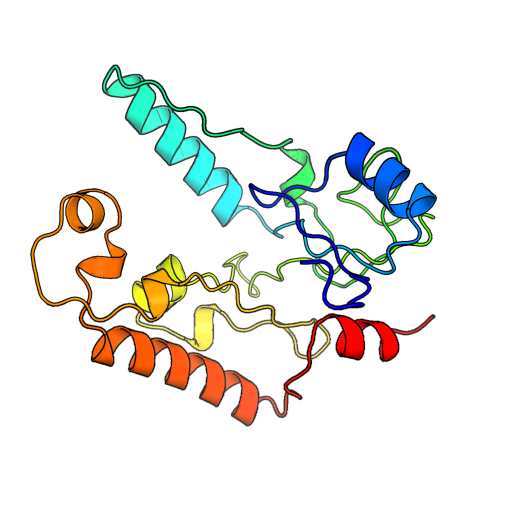 5.143 7.665 -14.866 1.00 96.38 87 PRO A N 1
ATOM 666 C CA . PRO A 1 87 ? 5.703 6.673 -15.775 1.00 96.38 87 PRO A CA 1
ATOM 667 C C . PRO A 1 87 ? 7.047 7.095 -16.381 1.00 96.38 87 PRO A C 1
ATOM 669 O O . PRO A 1 87 ? 7.277 8.276 -16.639 1.00 96.38 87 PRO A O 1
ATOM 672 N N . GLY A 1 88 ? 7.902 6.111 -16.636 1.00 95.81 88 GLY A N 1
ATOM 673 C CA . GLY A 1 88 ? 9.238 6.236 -17.196 1.00 95.81 88 GLY A CA 1
ATOM 674 C C . GLY A 1 88 ? 9.790 4.871 -17.609 1.00 95.81 88 GLY A C 1
ATOM 675 O O . GLY A 1 88 ? 9.043 4.020 -18.083 1.00 95.81 88 GLY A O 1
ATOM 676 N N . SER A 1 89 ? 11.103 4.682 -17.471 1.00 95.69 89 SER A N 1
ATOM 677 C CA . SER A 1 89 ? 11.836 3.559 -18.073 1.00 95.69 89 SER A CA 1
ATOM 678 C C . SER A 1 89 ? 12.478 2.598 -17.071 1.00 95.69 89 SER A C 1
ATOM 680 O O . SER A 1 89 ? 13.311 1.786 -17.468 1.00 95.69 89 SER A O 1
ATOM 682 N N . SER A 1 90 ? 12.177 2.723 -15.778 1.00 95.88 90 SER A N 1
ATOM 683 C CA . SER A 1 90 ? 12.725 1.809 -14.777 1.00 95.88 90 SER A CA 1
ATOM 684 C C . SER A 1 90 ?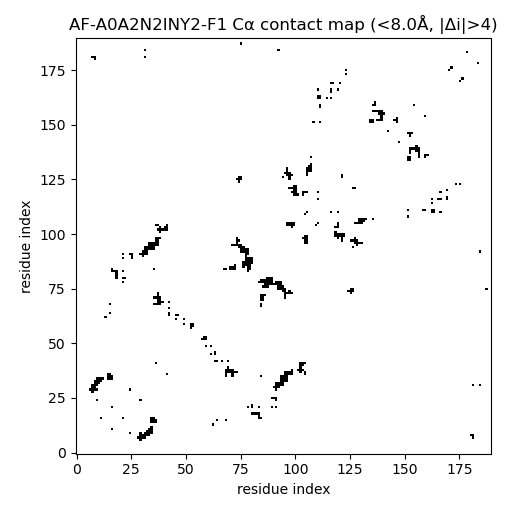 12.249 0.374 -15.040 1.00 95.88 90 SER A C 1
ATOM 686 O O . SER A 1 90 ? 11.067 0.187 -15.313 1.00 95.88 90 SER A O 1
ATOM 688 N N . PRO A 1 91 ? 13.102 -0.660 -14.930 1.00 95.31 91 PRO A N 1
ATOM 689 C CA . PRO A 1 91 ? 12.688 -2.046 -15.137 1.00 95.31 91 PRO A CA 1
ATOM 690 C C . PRO A 1 91 ? 11.768 -2.583 -14.029 1.00 95.31 91 PRO A C 1
ATOM 692 O O . PRO A 1 91 ? 11.150 -3.630 -14.214 1.00 95.31 91 PRO A O 1
ATOM 695 N N . ILE A 1 92 ? 11.652 -1.896 -12.885 1.00 96.19 92 ILE A N 1
ATOM 696 C CA . ILE A 1 92 ? 10.740 -2.311 -11.813 1.00 96.19 92 ILE A CA 1
ATOM 697 C C . ILE A 1 92 ? 9.316 -1.835 -12.099 1.00 96.19 92 ILE A C 1
ATOM 699 O O . ILE A 1 92 ? 9.110 -0.756 -12.647 1.00 96.19 92 ILE A O 1
ATOM 703 N N . TRP A 1 93 ? 8.316 -2.599 -11.673 1.00 97.12 93 TRP A N 1
ATOM 704 C CA . TRP A 1 93 ? 6.933 -2.122 -11.643 1.00 97.12 93 TRP A CA 1
ATOM 705 C C . TRP A 1 93 ? 6.652 -1.349 -10.358 1.00 97.12 93 TRP A C 1
ATOM 707 O O . TRP A 1 93 ? 6.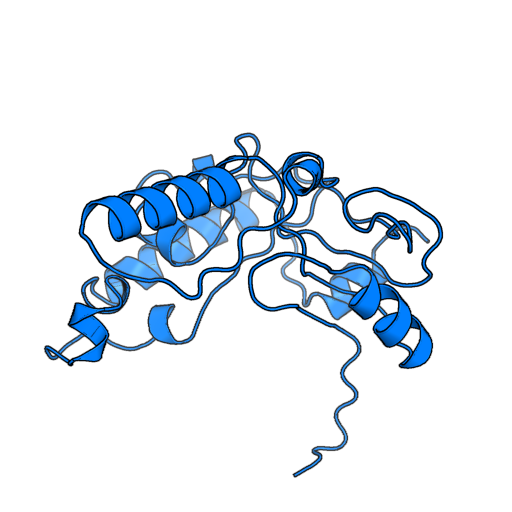855 -1.875 -9.272 1.00 97.12 93 TRP A O 1
ATOM 717 N N . GLU A 1 94 ? 6.094 -0.149 -10.438 1.00 96.50 94 GLU A N 1
ATOM 718 C CA . GLU A 1 94 ? 5.348 0.428 -9.322 1.00 96.50 94 GLU A CA 1
ATOM 719 C C . GLU A 1 94 ? 3.885 -0.020 -9.429 1.00 96.50 94 GLU A C 1
ATOM 721 O O . GLU A 1 94 ? 3.236 0.148 -10.464 1.00 96.50 94 GLU A O 1
ATOM 726 N N . ILE A 1 95 ? 3.368 -0.601 -8.344 1.00 94.94 95 ILE A N 1
ATOM 727 C CA . ILE A 1 95 ? 1.972 -1.003 -8.164 1.00 94.94 95 ILE A CA 1
ATOM 728 C C . ILE A 1 95 ? 1.366 -0.085 -7.096 1.00 94.94 95 ILE A C 1
ATOM 730 O O . ILE A 1 95 ? 1.432 -0.382 -5.894 1.00 94.94 95 ILE A O 1
ATOM 734 N N . PRO A 1 96 ? 0.775 1.042 -7.507 1.00 92.44 96 PRO A N 1
ATOM 735 C CA . PRO A 1 96 ? 0.338 2.066 -6.580 1.00 92.44 96 PRO A CA 1
ATOM 736 C C . PRO A 1 96 ? -0.742 1.532 -5.653 1.00 92.44 96 PRO A C 1
ATOM 738 O O . PRO A 1 96 ? -1.585 0.720 -6.047 1.00 92.44 96 PRO A O 1
ATOM 741 N N . ILE A 1 97 ? -0.758 2.035 -4.424 1.00 90.38 97 ILE A N 1
ATOM 742 C CA . ILE A 1 97 ? -1.848 1.829 -3.474 1.00 90.38 97 ILE A CA 1
ATOM 743 C C . ILE A 1 97 ? -3.033 2.621 -4.009 1.00 90.38 97 ILE A C 1
ATOM 745 O O . ILE A 1 97 ? -3.237 3.796 -3.686 1.00 90.38 97 ILE A O 1
ATOM 749 N N . GLY A 1 98 ? -3.749 1.952 -4.911 1.00 73.50 98 GLY A N 1
ATOM 750 C CA . GLY A 1 98 ? -4.826 2.503 -5.700 1.00 73.50 98 GLY A CA 1
ATOM 751 C C . GLY A 1 98 ? -5.905 3.033 -4.784 1.00 73.50 98 GLY A C 1
ATOM 752 O O . GLY A 1 98 ? -6.551 2.294 -4.038 1.00 73.50 98 GLY A O 1
ATOM 753 N N . ALA A 1 99 ? -6.086 4.336 -4.848 1.00 67.62 99 ALA A N 1
ATOM 754 C CA . ALA A 1 99 ? -7.207 4.976 -4.234 1.00 67.62 99 ALA A CA 1
ATOM 755 C C . ALA A 1 99 ? -8.458 4.778 -5.092 1.00 67.62 99 ALA A C 1
ATOM 757 O O . ALA A 1 99 ? -8.391 4.592 -6.312 1.00 67.62 99 ALA A O 1
ATOM 758 N N . SER A 1 100 ? -9.617 4.826 -4.446 1.00 83.31 100 SER A N 1
ATOM 759 C CA . SER A 1 100 ? -10.903 4.812 -5.132 1.00 83.31 100 SER A CA 1
ATOM 760 C C . SER A 1 100 ? -11.025 5.962 -6.134 1.00 83.31 100 SER A C 1
ATOM 762 O O . SER A 1 100 ? -10.176 6.855 -6.197 1.00 83.31 100 SER A O 1
ATOM 764 N N . ARG A 1 101 ? -12.142 6.020 -6.870 1.00 75.69 101 ARG A N 1
ATOM 765 C CA . ARG A 1 101 ? -12.467 7.165 -7.752 1.00 75.69 101 ARG A CA 1
ATOM 766 C C . ARG A 1 101 ? -12.305 8.549 -7.095 1.00 75.69 101 ARG A C 1
ATOM 768 O O . ARG A 1 101 ? -12.176 9.537 -7.805 1.00 75.69 101 ARG A O 1
ATOM 775 N N . TRP A 1 102 ? -12.338 8.619 -5.763 1.00 74.75 102 TRP A N 1
ATOM 776 C CA . TRP A 1 102 ? -12.250 9.853 -4.983 1.00 74.75 102 TRP A CA 1
ATOM 777 C C . TRP A 1 102 ? -10.879 10.102 -4.353 1.00 74.75 102 TRP A C 1
ATOM 779 O O . TRP A 1 102 ? -10.721 11.081 -3.634 1.00 74.75 102 TRP A O 1
ATOM 789 N N . GLY A 1 103 ? -9.893 9.232 -4.568 1.00 79.12 103 GLY A N 1
ATOM 790 C CA . GLY A 1 103 ? -8.614 9.354 -3.871 1.00 79.12 103 GLY A CA 1
ATOM 791 C C . GLY A 1 103 ? -8.625 8.773 -2.450 1.00 79.12 103 GLY A C 1
ATOM 792 O O . GLY A 1 103 ? -7.700 9.049 -1.693 1.00 79.12 103 GLY A O 1
ATOM 793 N N . LEU A 1 104 ? -9.615 7.939 -2.084 1.00 85.50 104 LEU A N 1
ATOM 794 C CA . LEU A 1 104 ? -9.617 7.206 -0.809 1.00 85.50 104 LEU A CA 1
ATOM 795 C C . LEU A 1 104 ? -8.805 5.905 -0.908 1.00 85.50 104 LEU A C 1
ATOM 797 O O . LEU A 1 104 ? -9.224 4.995 -1.628 1.00 85.50 104 LEU A O 1
ATOM 801 N N . PRO A 1 105 ? -7.686 5.765 -0.179 1.00 88.44 105 PRO A N 1
ATOM 802 C CA . PRO A 1 105 ? -6.934 4.519 -0.140 1.00 88.44 105 PRO A CA 1
ATOM 803 C C . PRO A 1 105 ? -7.657 3.479 0.726 1.00 88.44 105 PRO A C 1
ATOM 805 O O . PRO A 1 105 ? -8.243 3.802 1.762 1.00 88.44 105 PRO A O 1
ATOM 808 N N . ALA A 1 106 ? -7.575 2.209 0.339 1.00 90.31 106 ALA A N 1
ATOM 809 C CA . ALA A 1 106 ? -8.138 1.103 1.109 1.00 90.31 106 ALA A CA 1
ATOM 810 C C . ALA A 1 106 ? -7.193 0.680 2.252 1.00 90.31 106 ALA A C 1
ATOM 812 O O . ALA A 1 106 ? -6.635 -0.416 2.260 1.00 90.31 106 ALA A O 1
ATOM 813 N N . VAL A 1 107 ? -6.990 1.593 3.205 1.00 90.50 107 VAL A N 1
ATOM 814 C CA . VAL A 1 107 ? -6.203 1.367 4.428 1.00 90.50 107 VAL A CA 1
ATOM 815 C C . VAL A 1 107 ? -7.124 1.013 5.591 1.00 90.50 107 VAL A C 1
ATOM 817 O O . VAL A 1 107 ? -8.212 1.585 5.699 1.00 90.50 107 VAL A O 1
ATOM 820 N N . GLY A 1 108 ? -6.663 0.135 6.486 1.00 91.50 108 GLY A N 1
ATOM 821 C CA . GLY A 1 108 ? -7.405 -0.313 7.673 1.00 91.50 108 GLY A CA 1
ATOM 822 C C . GLY A 1 108 ? -8.172 0.816 8.378 1.00 91.50 108 GLY A C 1
ATOM 823 O O . GLY A 1 108 ? -9.404 0.813 8.346 1.00 91.50 108 GLY A O 1
ATOM 824 N N . PRO A 1 109 ? -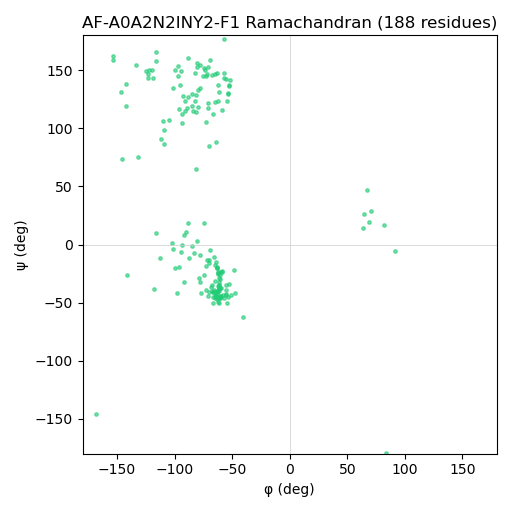7.496 1.858 8.902 1.00 88.56 109 PRO A N 1
ATOM 825 C CA . PRO A 1 109 ? -8.147 2.979 9.582 1.00 88.56 109 PRO A CA 1
ATOM 826 C C . PRO A 1 109 ? -9.344 3.597 8.851 1.00 88.56 109 PRO A C 1
ATOM 828 O O . PRO A 1 109 ? -10.361 3.893 9.479 1.00 88.56 109 PRO A O 1
ATOM 831 N N . LEU A 1 110 ? -9.257 3.769 7.528 1.00 89.44 110 LEU A N 1
ATOM 832 C CA . LEU A 1 110 ? -10.351 4.339 6.743 1.00 89.44 110 LEU A CA 1
ATOM 833 C C . LEU A 1 110 ? -11.470 3.326 6.511 1.00 89.44 110 LEU A C 1
ATOM 835 O O . LEU A 1 110 ? -12.638 3.689 6.645 1.00 89.44 110 LEU A O 1
ATOM 839 N N . ILE A 1 111 ? -11.131 2.072 6.204 1.00 92.12 111 ILE A N 1
ATOM 840 C CA . ILE A 1 111 ? -12.112 0.995 6.005 1.00 92.12 111 ILE A CA 1
ATOM 841 C C . ILE A 1 111 ? -12.971 0.815 7.261 1.00 92.12 111 ILE A C 1
ATOM 843 O O . ILE A 1 111 ? -14.19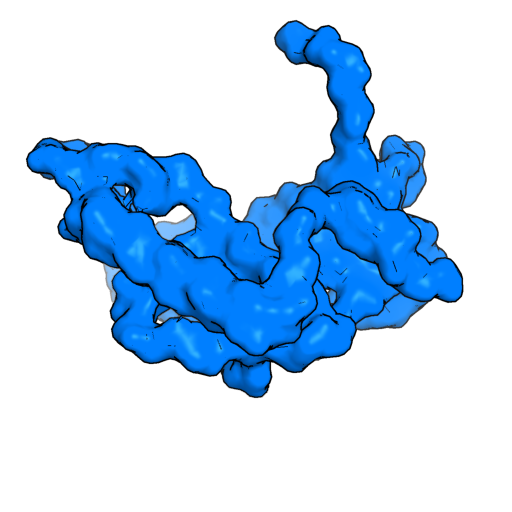1 0.699 7.170 1.00 92.12 111 ILE A O 1
ATOM 847 N N . HIS A 1 112 ? -12.350 0.843 8.440 1.00 91.50 112 HIS A N 1
ATOM 848 C CA . HIS A 1 112 ? -13.045 0.611 9.708 1.00 91.50 112 HIS A CA 1
ATOM 849 C C . HIS A 1 112 ? -13.850 1.818 10.191 1.00 91.50 112 HIS A C 1
ATOM 851 O O . HIS A 1 112 ? -14.894 1.649 10.827 1.00 91.50 112 HIS A O 1
ATOM 857 N N . ALA A 1 113 ? -13.385 3.034 9.894 1.00 87.69 113 ALA A N 1
ATOM 858 C CA . ALA A 1 113 ? -14.084 4.267 10.249 1.00 87.69 113 ALA A CA 1
ATOM 859 C C . ALA A 1 113 ? -15.253 4.587 9.300 1.00 87.69 113 ALA A C 1
ATOM 861 O O . ALA A 1 113 ? -16.226 5.220 9.712 1.00 87.69 113 ALA A O 1
ATOM 862 N N . CYS A 1 114 ? -15.180 4.162 8.037 1.00 88.25 114 CYS A N 1
ATOM 863 C CA . CYS A 1 114 ? -16.166 4.502 7.020 1.00 88.25 114 CYS A CA 1
ATOM 864 C C . CYS A 1 114 ? -17.309 3.468 6.953 1.00 88.25 114 CYS A C 1
ATOM 866 O O . CYS A 1 114 ? -17.069 2.289 6.693 1.00 88.25 114 CYS A O 1
ATOM 868 N N . PRO A 1 115 ? -18.583 3.875 7.102 1.00 88.81 115 PRO A N 1
ATOM 869 C CA . PRO A 1 115 ? -19.709 2.950 6.978 1.00 88.81 115 PRO A CA 1
ATOM 870 C C . PRO A 1 115 ? -20.075 2.616 5.520 1.00 88.81 115 PRO A C 1
ATOM 872 O O . PRO A 1 115 ? -20.895 1.726 5.300 1.00 88.81 115 PRO A O 1
ATOM 875 N N . PHE A 1 116 ? -19.493 3.307 4.531 1.00 92.31 116 PHE A N 1
ATOM 876 C CA . PHE A 1 116 ? -19.879 3.237 3.119 1.00 92.31 116 PHE A CA 1
ATOM 877 C C . PHE A 1 116 ? -18.812 2.520 2.267 1.00 92.31 116 PHE A C 1
ATOM 879 O O . PHE A 1 116 ? -17.972 3.180 1.652 1.00 92.31 116 PHE A O 1
ATOM 886 N N . PRO A 1 117 ? -18.843 1.178 2.148 1.00 90.38 117 PRO A N 1
ATOM 887 C CA . PRO A 1 117 ? -17.781 0.413 1.482 1.00 90.38 117 PRO A CA 1
ATOM 888 C C . PRO A 1 117 ? -17.613 0.752 -0.010 1.00 90.38 117 PRO A C 1
ATOM 890 O O . PRO A 1 117 ? -16.516 0.640 -0.545 1.00 90.38 117 PRO A O 1
ATOM 893 N N . ARG A 1 118 ? -18.670 1.243 -0.676 1.00 91.44 118 ARG A N 1
ATOM 894 C CA . ARG A 1 118 ? -18.625 1.697 -2.081 1.00 91.44 118 ARG A CA 1
ATOM 895 C C . ARG A 1 118 ? -17.687 2.889 -2.314 1.00 91.44 118 ARG A C 1
ATOM 897 O O . ARG A 1 118 ? -17.281 3.143 -3.443 1.00 91.44 118 ARG A O 1
ATOM 904 N N . LEU A 1 119 ? -17.326 3.637 -1.268 1.00 90.44 119 LEU A N 1
ATOM 905 C CA . LEU A 1 119 ? -16.379 4.747 -1.397 1.00 90.44 119 LEU A CA 1
ATOM 906 C C . LEU A 1 119 ? -14.947 4.286 -1.673 1.00 90.44 119 LEU A C 1
ATOM 908 O O . LEU A 1 119 ? -14.145 5.107 -2.113 1.00 90.44 119 LEU A O 1
ATOM 912 N N . PHE A 1 120 ? -14.638 3.007 -1.450 1.00 90.62 120 PHE A N 1
ATOM 913 C CA . PHE A 1 120 ? -13.323 2.416 -1.702 1.00 90.62 120 PHE A CA 1
ATOM 914 C C . PHE A 1 120 ? -13.210 1.767 -3.084 1.00 90.62 120 PHE A C 1
ATOM 916 O O . PHE A 1 120 ? -12.145 1.273 -3.440 1.00 90.62 120 PHE A O 1
ATOM 923 N N . ASP A 1 121 ? -14.278 1.804 -3.880 1.00 90.69 121 ASP A N 1
ATOM 924 C CA . ASP A 1 121 ? -14.317 1.151 -5.181 1.00 90.69 121 ASP A CA 1
ATOM 925 C C . ASP A 1 121 ? -13.279 1.733 -6.131 1.00 90.69 121 ASP A C 1
ATOM 927 O O . ASP A 1 121 ? -13.283 2.929 -6.450 1.00 90.69 121 ASP A O 1
ATOM 931 N N . THR A 1 122 ? -12.420 0.855 -6.635 1.00 87.56 122 THR A N 1
ATOM 932 C CA . THR A 1 122 ? -11.509 1.167 -7.730 1.00 87.56 122 THR A CA 1
ATOM 933 C C . THR A 1 122 ? -12.106 0.683 -9.061 1.00 87.56 122 THR A C 1
ATOM 935 O O . THR A 1 122 ? -12.913 -0.257 -9.078 1.00 87.56 122 THR A O 1
ATOM 938 N N . PRO A 1 123 ? -11.749 1.305 -10.201 1.00 87.88 123 PRO A N 1
ATOM 939 C CA . PRO A 1 123 ? -12.050 0.763 -11.529 1.00 87.88 123 PRO A CA 1
ATOM 940 C C . PRO A 1 123 ? -11.514 -0.666 -11.695 1.00 87.88 123 PRO A C 1
ATOM 942 O O . PRO A 1 123 ? -10.426 -0.967 -11.206 1.00 87.88 123 PRO A O 1
ATOM 945 N N . VAL A 1 124 ? -12.250 -1.550 -12.383 1.00 86.06 124 VAL A N 1
ATOM 946 C CA . VAL A 1 124 ? -11.875 -2.979 -12.545 1.00 86.06 124 VAL A CA 1
ATOM 947 C C . VAL A 1 124 ? -10.537 -3.150 -13.269 1.00 86.06 124 VAL A C 1
ATOM 949 O O . VAL A 1 124 ? -9.786 -4.067 -12.958 1.00 86.06 124 VAL A O 1
ATOM 952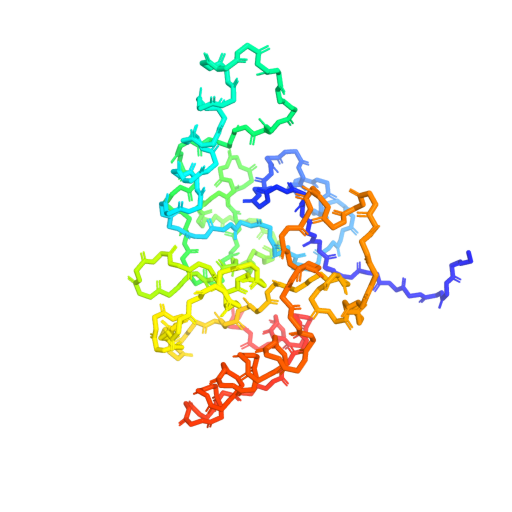 N N . SER A 1 125 ? -10.185 -2.208 -14.145 1.00 84.31 125 SER A N 1
ATOM 953 C CA . SER A 1 125 ? -8.891 -2.149 -14.834 1.00 84.31 125 SER A CA 1
ATOM 954 C C . SER A 1 125 ? -7.698 -1.813 -13.933 1.00 84.31 125 SER A C 1
ATOM 956 O O . SER A 1 125 ? -6.567 -1.791 -14.408 1.00 84.31 125 SER A O 1
ATOM 958 N N . ARG A 1 126 ? -7.921 -1.516 -12.647 1.00 87.25 126 ARG A N 1
ATOM 959 C CA . ARG A 1 126 ? -6.871 -1.158 -11.689 1.00 87.25 126 ARG A CA 1
ATOM 960 C C . ARG A 1 126 ? -6.826 -2.161 -10.538 1.00 87.25 126 ARG A C 1
ATOM 962 O O . ARG A 1 126 ? -7.889 -2.602 -10.077 1.00 87.25 126 ARG A O 1
ATOM 969 N N . PRO A 1 127 ? -5.628 -2.489 -10.024 1.00 89.12 127 PRO A N 1
ATOM 970 C CA . PRO A 1 127 ? -5.502 -3.245 -8.788 1.00 89.12 127 PRO A CA 1
ATOM 971 C C . PRO A 1 127 ? -6.221 -2.543 -7.635 1.00 89.12 127 PRO A C 1
ATOM 973 O O . PRO A 1 127 ? -6.220 -1.316 -7.526 1.00 89.12 127 PRO A O 1
ATOM 976 N N . TRP A 1 128 ? -6.827 -3.334 -6.756 1.00 91.38 128 TRP A N 1
ATOM 977 C CA . TRP A 1 128 ? -7.362 -2.855 -5.487 1.00 91.38 128 TRP A CA 1
ATOM 978 C C . TRP A 1 128 ? -6.479 -3.397 -4.366 1.00 91.38 128 TRP A C 1
ATOM 980 O O . TRP A 1 128 ? -6.603 -4.554 -3.974 1.00 91.38 128 TRP A O 1
ATOM 990 N N . ILE A 1 129 ? -5.558 -2.566 -3.878 1.00 92.06 129 ILE A N 1
ATOM 991 C CA . ILE A 1 129 ? -4.612 -2.964 -2.832 1.00 92.06 129 ILE A CA 1
ATOM 992 C C . ILE A 1 129 ? -5.204 -2.631 -1.465 1.00 92.06 129 ILE A C 1
ATOM 994 O O . ILE A 1 129 ? -5.376 -1.458 -1.131 1.00 92.06 129 ILE A O 1
ATOM 998 N N . LEU A 1 130 ? -5.482 -3.662 -0.668 1.00 92.06 130 LEU A N 1
ATOM 999 C CA . LEU A 1 130 ? -5.823 -3.505 0.744 1.00 92.06 130 LEU A CA 1
ATOM 1000 C C . LEU A 1 130 ? -4.537 -3.372 1.555 1.00 92.06 130 LEU A C 1
ATOM 1002 O O . LEU A 1 130 ? -3.672 -4.246 1.501 1.00 92.06 130 LEU A O 1
ATOM 1006 N N . ASN A 1 131 ? -4.407 -2.288 2.314 1.00 92.19 131 ASN A N 1
ATOM 1007 C CA . ASN A 1 131 ? -3.281 -2.103 3.216 1.00 92.19 131 ASN A CA 1
ATOM 1008 C C . ASN A 1 131 ? -3.734 -2.213 4.674 1.00 92.19 131 ASN A C 1
ATOM 1010 O O . ASN A 1 131 ? -4.396 -1.324 5.212 1.00 92.19 131 ASN A O 1
ATOM 1014 N N . LEU A 1 132 ? -3.368 -3.334 5.286 1.00 93.00 132 LEU A N 1
ATOM 1015 C CA . LEU A 1 132 ? -3.763 -3.726 6.632 1.00 93.00 132 LEU A CA 1
ATOM 1016 C C . LEU A 1 132 ? -2.509 -3.942 7.484 1.00 93.00 132 LEU A C 1
ATOM 1018 O O . LEU A 1 132 ? -1.455 -4.324 6.976 1.00 93.00 132 LEU A O 1
ATOM 1022 N N . HIS A 1 133 ? -2.637 -3.693 8.776 1.00 91.12 133 HIS A N 1
ATOM 1023 C CA . HIS A 1 133 ? -1.623 -3.886 9.801 1.00 91.12 133 HIS A CA 1
ATOM 1024 C C . HIS A 1 133 ? -2.094 -4.954 10.790 1.00 91.12 133 HIS A C 1
ATOM 1026 O O . HIS A 1 133 ? -3.274 -5.288 10.863 1.00 91.12 133 HIS A O 1
ATOM 1032 N N . LEU A 1 134 ? -1.176 -5.466 11.614 1.00 90.50 134 LEU A N 1
ATOM 1033 C CA . LEU A 1 134 ? -1.527 -6.425 12.668 1.00 90.50 134 LEU A CA 1
ATOM 1034 C C . LEU A 1 134 ? -2.612 -5.884 13.603 1.00 90.50 134 LEU A C 1
ATOM 1036 O O . LEU A 1 134 ? -3.479 -6.647 14.032 1.00 90.50 134 LEU A O 1
ATOM 1040 N N . THR A 1 135 ? -2.603 -4.572 13.866 1.00 89.31 135 THR A N 1
ATOM 1041 C CA . THR A 1 135 ? -3.594 -3.946 14.739 1.00 89.31 135 THR A CA 1
ATOM 1042 C C . THR A 1 135 ? -5.005 -4.120 14.211 1.00 89.31 135 THR A C 1
ATOM 1044 O O . THR A 1 135 ? -5.881 -4.275 15.047 1.00 89.31 135 THR A O 1
ATOM 1047 N N . ASP A 1 136 ? -5.241 -4.224 12.896 1.00 91.88 136 ASP A N 1
ATOM 1048 C CA . ASP A 1 136 ? -6.564 -4.488 12.306 1.00 91.88 136 ASP A CA 1
ATOM 1049 C C . ASP A 1 136 ? -7.179 -5.824 12.762 1.00 91.88 136 ASP A C 1
ATOM 1051 O O . ASP A 1 136 ? -8.403 -5.950 12.812 1.00 91.88 136 ASP A O 1
ATOM 1055 N N . PHE A 1 137 ? -6.338 -6.790 13.145 1.00 92.44 137 PHE A N 1
ATOM 1056 C CA . PHE A 1 137 ? -6.730 -8.149 13.529 1.00 92.44 137 PHE A CA 1
ATOM 1057 C C . PHE A 1 137 ? -6.503 -8.460 15.013 1.00 92.44 137 PHE A C 1
ATOM 1059 O O . PHE A 1 137 ? -6.993 -9.469 15.513 1.00 92.44 137 PHE A O 1
ATOM 1066 N N . THR A 1 138 ? -5.778 -7.607 15.740 1.00 88.81 138 THR A N 1
ATOM 1067 C CA . THR A 1 138 ? -5.531 -7.791 17.176 1.00 88.81 138 THR A CA 1
ATOM 1068 C C . THR A 1 138 ? -6.842 -7.685 17.962 1.00 88.81 138 THR A C 1
ATOM 1070 O O . THR A 1 138 ? -7.484 -6.638 17.877 1.00 88.81 138 THR A O 1
ATOM 1073 N N . PRO A 1 139 ? -7.259 -8.692 18.751 1.00 82.31 139 PRO A N 1
ATOM 1074 C CA . PRO A 1 139 ? -8.431 -8.585 19.617 1.00 82.31 139 PRO A CA 1
ATOM 1075 C C . PRO A 1 139 ? -8.313 -7.367 20.542 1.00 82.31 139 PRO A C 1
ATOM 1077 O O . PRO A 1 139 ? -7.325 -7.212 21.254 1.00 82.31 139 PRO A O 1
ATOM 1080 N N . GLY A 1 140 ? -9.298 -6.470 20.495 1.00 70.31 140 GLY A N 1
ATOM 1081 C CA . GLY A 1 140 ? -9.357 -5.319 21.393 1.00 70.31 140 GLY A CA 1
ATOM 1082 C C . GLY A 1 140 ? -10.205 -5.688 22.595 1.00 70.31 140 GLY A C 1
ATOM 1083 O O . GLY A 1 140 ? -11.402 -5.905 22.417 1.00 70.31 140 GLY A O 1
ATOM 1084 N N . THR A 1 141 ? -9.617 -5.794 23.784 1.00 59.28 141 THR A N 1
ATOM 1085 C CA . THR A 1 141 ? -10.403 -6.088 24.995 1.00 59.28 141 THR A CA 1
ATOM 1086 C C . THR A 1 141 ? -9.950 -5.335 26.241 1.00 59.28 141 THR A C 1
ATOM 1088 O O . THR A 1 141 ? -10.801 -5.034 27.063 1.00 59.28 141 THR A O 1
ATOM 1091 N N . GLU A 1 142 ? -8.683 -4.924 26.361 1.00 67.12 142 GLU A N 1
ATOM 1092 C CA . GLU A 1 142 ? -8.196 -4.206 27.549 1.00 67.12 142 GLU A CA 1
ATOM 1093 C C . GLU A 1 142 ? -7.585 -2.837 27.198 1.00 67.12 142 GLU A C 1
ATOM 1095 O O . GLU A 1 142 ? -6.968 -2.700 26.132 1.00 67.12 142 GLU A O 1
ATOM 1100 N N . PRO A 1 143 ? -7.710 -1.806 28.061 1.00 67.38 143 PRO A N 1
ATOM 1101 C CA . PRO A 1 143 ? -7.072 -0.509 27.861 1.00 67.38 143 PRO A CA 1
ATOM 1102 C C . PRO A 1 143 ? -5.543 -0.638 27.901 1.00 67.38 143 PRO A C 1
ATOM 1104 O O . PRO A 1 143 ? -4.901 -0.464 28.934 1.00 67.38 143 PRO A O 1
ATOM 1107 N N . THR A 1 144 ? -4.926 -0.910 26.756 1.00 76.62 144 THR A N 1
ATOM 1108 C CA . THR A 1 144 ? -3.469 -0.865 26.636 1.00 76.62 144 THR A CA 1
ATOM 1109 C C . THR A 1 144 ? -3.003 0.584 26.452 1.00 76.62 144 THR A C 1
ATOM 1111 O O . THR A 1 144 ? -3.733 1.412 25.892 1.00 76.62 144 THR A O 1
ATOM 1114 N N . PRO A 1 145 ? -1.768 0.933 26.859 1.00 81.19 145 PRO A N 1
ATOM 1115 C CA . PRO A 1 145 ? -1.165 2.211 26.482 1.00 81.19 145 PRO A CA 1
ATOM 1116 C C . PRO A 1 145 ? -1.201 2.441 24.963 1.00 81.19 145 PRO A C 1
ATOM 1118 O O . PRO A 1 145 ? -1.431 3.565 24.517 1.00 81.19 145 PRO A O 1
ATOM 1121 N N . LEU A 1 146 ? -1.069 1.365 24.178 1.00 80.56 146 LEU A N 1
ATOM 1122 C CA . LEU A 1 146 ? -1.166 1.403 22.723 1.00 80.56 146 LEU A CA 1
ATOM 1123 C C . LEU A 1 146 ? -2.576 1.774 22.245 1.00 80.56 146 LEU A C 1
ATOM 1125 O O . LEU A 1 146 ? -2.700 2.586 21.338 1.00 80.56 146 LEU A O 1
ATOM 1129 N N . ALA A 1 147 ? -3.641 1.294 22.894 1.00 82.50 147 ALA A N 1
ATOM 1130 C CA . ALA A 1 147 ? -5.019 1.665 22.554 1.00 82.50 147 ALA A CA 1
ATOM 1131 C C . ALA A 1 147 ? -5.337 3.154 22.798 1.00 82.50 147 ALA A C 1
ATOM 1133 O O . ALA A 1 147 ? -6.298 3.683 22.238 1.00 82.50 147 ALA A O 1
ATOM 1134 N N . ARG A 1 148 ? -4.529 3.867 23.599 1.00 80.50 148 ARG A N 1
ATOM 1135 C CA . ARG A 1 148 ? -4.621 5.335 23.716 1.00 80.50 148 ARG A CA 1
ATOM 1136 C C . ARG A 1 148 ? -4.043 6.056 22.496 1.00 80.50 148 ARG A C 1
ATOM 1138 O O . ARG A 1 148 ? -4.440 7.188 22.230 1.00 80.50 148 ARG A O 1
ATOM 1145 N N . GLN A 1 149 ? -3.106 5.424 21.793 1.00 79.44 149 GLN A N 1
ATOM 1146 C CA . GLN A 1 149 ? -2.394 5.990 20.646 1.00 79.44 149 GLN A CA 1
ATOM 1147 C C . GLN A 1 149 ? -3.003 5.542 19.313 1.00 79.44 149 GLN A C 1
ATOM 1149 O O . GLN A 1 149 ? -3.168 6.363 18.414 1.00 79.44 149 GLN A O 1
ATOM 1154 N N . ASP A 1 150 ? -3.378 4.268 19.204 1.00 83.81 150 ASP A N 1
ATOM 1155 C CA . ASP A 1 150 ? -4.019 3.687 18.031 1.00 83.81 150 ASP A CA 1
ATOM 1156 C C . ASP A 1 150 ? -5.514 3.471 18.292 1.00 83.81 150 ASP A C 1
ATOM 1158 O O . ASP A 1 150 ? -5.932 2.567 19.024 1.00 83.81 150 ASP A O 1
ATOM 1162 N N . PHE A 1 151 ? -6.341 4.308 17.663 1.00 82.56 151 PHE A N 1
ATOM 1163 C CA . PHE A 1 151 ? -7.790 4.210 17.794 1.00 82.56 151 PHE A CA 1
ATOM 1164 C C . PHE A 1 151 ? -8.346 2.887 17.256 1.00 82.56 151 PHE A C 1
ATOM 1166 O O . PHE A 1 151 ? -9.440 2.494 17.659 1.00 82.56 151 PHE A O 1
ATOM 1173 N N . MET A 1 152 ? -7.607 2.185 16.390 1.00 86.44 152 MET A N 1
ATOM 1174 C CA . MET A 1 152 ? -8.027 0.903 15.838 1.00 86.44 152 MET A CA 1
ATOM 1175 C C . MET A 1 152 ? -8.266 -0.141 16.917 1.00 86.44 152 MET A C 1
ATOM 1177 O O . MET A 1 152 ? -9.234 -0.893 16.835 1.00 86.44 152 MET A O 1
ATOM 1181 N N . LEU A 1 153 ? -7.438 -0.135 17.961 1.00 87.62 153 LEU A N 1
ATOM 1182 C CA . LEU A 1 153 ? -7.550 -1.054 19.092 1.00 87.62 153 LEU A CA 1
ATOM 1183 C C . LEU A 1 153 ? -8.748 -0.744 19.999 1.00 87.62 153 LEU A C 1
ATOM 1185 O O . LEU A 1 153 ? -9.123 -1.569 20.826 1.00 87.62 153 LEU A O 1
ATOM 1189 N N . ARG A 1 154 ? -9.370 0.431 19.837 1.00 85.38 154 ARG A N 1
ATOM 1190 C CA . ARG A 1 154 ? -10.598 0.826 20.544 1.00 85.38 154 ARG A CA 1
ATOM 1191 C C . ARG A 1 154 ? -11.864 0.368 19.818 1.00 85.38 154 ARG A C 1
ATOM 1193 O O . ARG A 1 154 ? -12.953 0.477 20.377 1.00 85.38 154 ARG A O 1
ATOM 1200 N N . ILE A 1 155 ? -11.748 -0.096 18.573 1.00 88.06 155 ILE A N 1
ATOM 1201 C CA . ILE A 1 155 ? -12.875 -0.614 17.796 1.00 88.06 155 ILE A CA 1
ATOM 1202 C C . ILE A 1 155 ? -12.948 -2.132 18.017 1.00 88.06 155 ILE A C 1
ATOM 1204 O O . ILE A 1 155 ? -11.949 -2.820 17.790 1.00 88.06 155 ILE A O 1
ATOM 1208 N N . PRO A 1 156 ? -14.114 -2.692 18.398 1.00 90.44 156 PRO A N 1
ATOM 1209 C CA . PRO A 1 156 ? -14.261 -4.135 18.574 1.00 90.44 156 PRO A CA 1
ATOM 1210 C C . PRO A 1 156 ? -13.798 -4.919 17.340 1.00 90.44 156 PRO A C 1
ATOM 1212 O O . PRO A 1 156 ? -14.135 -4.556 16.209 1.00 90.44 156 PRO A O 1
ATOM 1215 N N . LEU A 1 157 ? -13.055 -6.013 17.547 1.00 91.94 157 LEU A N 1
ATOM 1216 C CA . LEU A 1 157 ? -12.531 -6.846 16.456 1.00 91.94 157 LEU A CA 1
ATOM 1217 C C . LEU A 1 157 ? -13.642 -7.305 15.503 1.00 91.94 157 LEU A C 1
ATOM 1219 O O . LEU A 1 157 ? -13.504 -7.138 14.297 1.00 91.94 157 LEU A O 1
ATOM 1223 N N . ALA A 1 158 ? -14.776 -7.770 16.032 1.00 93.38 158 ALA A N 1
ATOM 1224 C CA . ALA A 1 158 ? -15.915 -8.198 15.218 1.00 93.38 158 ALA A CA 1
ATOM 1225 C C . ALA A 1 158 ? -16.409 -7.103 14.252 1.00 93.38 158 ALA A C 1
ATOM 1227 O O . ALA A 1 158 ? -16.714 -7.380 13.095 1.00 93.38 158 ALA A O 1
ATOM 1228 N N . ARG A 1 159 ? -16.424 -5.835 14.690 1.00 93.00 159 ARG A N 1
ATOM 1229 C CA . ARG A 1 159 ? -16.823 -4.706 13.835 1.00 93.00 159 ARG A CA 1
ATOM 1230 C C . ARG A 1 159 ? -15.810 -4.452 12.719 1.00 93.00 159 ARG A C 1
ATOM 1232 O O . ARG A 1 159 ? -16.206 -4.095 11.614 1.00 93.00 159 ARG A O 1
ATOM 1239 N N . ARG A 1 160 ? -14.520 -4.633 13.002 1.00 93.94 160 ARG A N 1
ATOM 1240 C CA . ARG A 1 160 ? -13.440 -4.467 12.022 1.00 93.94 160 ARG A CA 1
ATOM 1241 C C . ARG A 1 160 ? -13.433 -5.580 10.985 1.00 93.94 160 ARG A C 1
ATOM 1243 O O . ARG A 1 160 ? -13.366 -5.296 9.795 1.00 93.94 160 ARG A O 1
ATOM 1250 N N . LEU A 1 161 ? -13.605 -6.825 11.422 1.00 95.50 161 LEU A N 1
ATOM 1251 C CA . LEU A 1 161 ? -13.764 -7.965 10.518 1.00 95.50 161 LEU A CA 1
ATOM 1252 C C . LEU A 1 161 ? -15.002 -7.793 9.631 1.00 95.50 161 LEU A C 1
ATOM 1254 O O . LEU A 1 161 ? -14.883 -7.872 8.417 1.00 95.50 161 LEU A O 1
ATOM 1258 N N . SER A 1 162 ? -16.143 -7.389 10.200 1.00 95.75 162 SER A N 1
ATOM 1259 C CA . SER A 1 162 ? -17.351 -7.090 9.417 1.00 95.75 162 SER A CA 1
ATOM 1260 C C . SER A 1 162 ? -17.151 -5.943 8.411 1.00 95.75 162 SER A C 1
ATOM 1262 O O . SER A 1 162 ? -17.706 -5.962 7.310 1.00 95.75 162 SER A O 1
ATOM 1264 N N . ALA A 1 163 ? -16.342 -4.929 8.739 1.00 95.00 163 ALA A N 1
ATOM 1265 C CA . ALA A 1 163 ? -15.989 -3.883 7.781 1.00 95.00 163 ALA A CA 1
ATOM 1266 C C . ALA A 1 163 ? -15.136 -4.427 6.623 1.00 95.00 163 ALA A C 1
ATOM 1268 O O . ALA A 1 163 ? -15.405 -4.072 5.474 1.00 95.00 163 ALA A O 1
ATOM 1269 N N . LEU A 1 164 ? -14.173 -5.309 6.909 1.00 95.31 164 LEU A N 1
ATOM 1270 C CA . LEU A 1 164 ? -13.362 -5.982 5.892 1.00 95.31 164 LEU A CA 1
ATOM 1271 C C . LEU A 1 164 ? -14.205 -6.910 5.018 1.00 95.31 164 LEU A C 1
ATOM 1273 O O . LEU A 1 164 ? -14.088 -6.829 3.799 1.00 95.31 164 LEU A O 1
ATOM 1277 N N . ASP A 1 165 ? -15.104 -7.704 5.601 1.00 96.44 165 ASP A N 1
ATOM 1278 C CA . ASP A 1 165 ? -16.002 -8.593 4.855 1.00 96.44 165 ASP A CA 1
ATOM 1279 C C . ASP A 1 165 ? -16.805 -7.819 3.810 1.00 96.44 165 ASP A C 1
ATOM 1281 O O . ASP A 1 165 ? -16.843 -8.204 2.644 1.00 96.44 165 ASP A O 1
ATOM 1285 N N . ARG A 1 166 ? -17.330 -6.641 4.174 1.00 96.06 166 ARG A N 1
ATOM 1286 C CA . ARG A 1 166 ? -18.037 -5.770 3.223 1.00 96.06 166 ARG A CA 1
ATOM 1287 C C . ARG A 1 166 ? -17.150 -5.298 2.069 1.00 96.06 166 ARG A C 1
ATOM 1289 O O . ARG A 1 166 ? -17.654 -5.133 0.963 1.00 96.06 166 ARG A O 1
ATOM 1296 N N . ILE A 1 167 ? -15.857 -5.061 2.292 1.00 94.06 167 ILE A N 1
ATOM 1297 C CA . ILE A 1 167 ? -14.907 -4.715 1.220 1.00 94.06 167 ILE A CA 1
ATOM 1298 C C . ILE A 1 167 ? -14.595 -5.939 0.347 1.00 94.06 167 ILE A C 1
ATOM 1300 O O . ILE A 1 167 ? -14.526 -5.824 -0.876 1.00 94.06 167 ILE A O 1
ATOM 1304 N N . LEU A 1 168 ? -14.457 -7.122 0.943 1.00 94.25 168 LEU A N 1
ATOM 1305 C CA . LEU A 1 168 ? -14.226 -8.360 0.199 1.00 94.25 168 LEU A CA 1
ATOM 1306 C C . LEU A 1 168 ? -15.444 -8.739 -0.655 1.00 94.25 168 LEU A C 1
ATOM 1308 O O . LEU A 1 168 ? -15.283 -9.102 -1.818 1.00 94.25 168 LEU A O 1
ATOM 1312 N N . ASP A 1 169 ? -16.659 -8.574 -0.137 1.00 95.44 169 ASP A N 1
ATOM 1313 C CA . ASP A 1 169 ? -17.901 -8.802 -0.881 1.00 95.44 169 ASP A CA 1
ATOM 1314 C C . ASP A 1 169 ? -18.030 -7.861 -2.078 1.00 95.44 169 ASP A C 1
ATOM 1316 O O . ASP A 1 169 ? -18.407 -8.285 -3.169 1.00 95.44 169 ASP A O 1
ATOM 1320 N N . ARG A 1 170 ? -17.633 -6.593 -1.920 1.00 93.19 170 ARG A N 1
ATOM 1321 C CA . ARG A 1 170 ? -17.537 -5.638 -3.035 1.00 93.19 170 ARG A CA 1
ATOM 1322 C C . ARG A 1 170 ? -16.600 -6.151 -4.132 1.00 93.19 170 ARG A C 1
ATOM 1324 O O . ARG A 1 170 ? -16.960 -6.087 -5.308 1.00 93.19 170 ARG A O 1
ATOM 1331 N N . ALA A 1 171 ? -15.426 -6.665 -3.763 1.00 92.69 171 ALA A N 1
ATOM 1332 C CA . ALA A 1 171 ? -14.465 -7.217 -4.715 1.00 92.69 171 ALA A CA 1
ATOM 1333 C C . ALA A 1 171 ? -15.006 -8.476 -5.420 1.00 92.69 171 ALA A C 1
ATOM 1335 O O . ALA A 1 171 ? -14.866 -8.592 -6.639 1.00 92.69 171 ALA A O 1
ATOM 1336 N N . ARG A 1 172 ? -15.697 -9.362 -4.687 1.00 94.50 172 ARG A N 1
ATOM 1337 C CA . ARG A 1 172 ? -16.367 -10.554 -5.239 1.00 94.50 172 ARG A CA 1
ATOM 1338 C C . ARG A 1 172 ? -17.462 -10.185 -6.238 1.00 94.50 172 ARG A C 1
ATOM 1340 O O . ARG A 1 172 ? -17.482 -10.726 -7.337 1.00 94.50 172 ARG A O 1
ATOM 1347 N N . VAL A 1 173 ? -18.321 -9.219 -5.903 1.00 93.69 173 VAL A N 1
ATOM 1348 C CA . VAL A 1 173 ? -19.377 -8.712 -6.804 1.00 93.69 173 VAL A CA 1
ATOM 1349 C C . VAL A 1 173 ? -18.788 -8.097 -8.077 1.00 93.69 173 VAL A C 1
ATOM 1351 O O . VAL A 1 173 ? -19.392 -8.185 -9.141 1.00 93.69 173 VAL A O 1
ATOM 1354 N N . GLN A 1 174 ? -17.598 -7.498 -7.996 1.00 91.19 174 GLN A N 1
ATOM 1355 C CA . GLN A 1 174 ? -16.871 -6.984 -9.161 1.00 91.19 174 GLN A CA 1
ATOM 1356 C C . GLN A 1 174 ? -16.109 -8.065 -9.948 1.00 91.19 174 GLN A C 1
ATOM 1358 O O . GLN A 1 174 ? -15.401 -7.721 -10.892 1.00 91.19 174 GLN A O 1
ATOM 1363 N N . GLY A 1 175 ? -16.212 -9.344 -9.569 1.00 93.19 175 GLY A N 1
ATOM 1364 C CA . GLY A 1 175 ? -15.520 -10.448 -10.238 1.00 93.19 175 GLY A CA 1
ATOM 1365 C C . GLY A 1 175 ? -13.995 -10.364 -10.140 1.00 93.19 175 GLY A C 1
ATOM 1366 O O . GLY A 1 175 ? -13.291 -10.836 -11.030 1.00 93.19 175 GLY A O 1
ATOM 1367 N N . ARG A 1 176 ? -13.462 -9.716 -9.095 1.00 91.69 176 ARG A N 1
ATOM 1368 C CA . ARG A 1 176 ? -12.018 -9.497 -8.964 1.00 91.69 176 ARG A CA 1
ATOM 1369 C C . ARG A 1 176 ? -11.304 -10.759 -8.475 1.00 91.69 176 ARG A C 1
ATOM 1371 O O . ARG A 1 176 ? -11.748 -11.355 -7.492 1.00 91.69 176 ARG A O 1
ATOM 1378 N N . PRO A 1 177 ? -10.165 -11.136 -9.083 1.00 92.94 177 PRO A N 1
ATOM 1379 C CA . PRO A 1 177 ? -9.318 -12.183 -8.533 1.00 92.94 177 PRO A CA 1
ATOM 1380 C C . PRO A 1 177 ? -8.603 -11.689 -7.266 1.00 92.94 177 PRO A C 1
ATOM 1382 O O . PRO A 1 177 ? -8.211 -10.525 -7.173 1.00 92.94 177 PRO A O 1
ATOM 1385 N N . PHE A 1 178 ? -8.389 -12.598 -6.315 1.00 94.25 178 PHE A N 1
ATOM 1386 C CA . PHE A 1 178 ? -7.550 -12.367 -5.139 1.00 94.25 178 PHE A CA 1
ATOM 1387 C C . PHE A 1 178 ? -6.157 -12.924 -5.419 1.00 94.25 178 PHE A C 1
ATOM 1389 O O . PHE A 1 178 ? -6.009 -14.122 -5.647 1.00 94.25 178 PHE A O 1
ATOM 1396 N N . LEU A 1 179 ? -5.156 -12.047 -5.449 1.00 94.00 179 LEU A N 1
ATOM 1397 C CA . LEU A 1 179 ? -3.787 -12.371 -5.846 1.00 94.00 179 LEU A CA 1
ATOM 1398 C C . LEU A 1 179 ? -2.794 -11.791 -4.846 1.00 94.00 179 LEU A C 1
ATOM 1400 O O . LEU A 1 179 ? -3.060 -10.761 -4.219 1.00 94.00 179 LEU A O 1
ATOM 1404 N N . THR A 1 180 ? -1.620 -12.410 -4.757 1.00 93.94 180 THR A N 1
ATOM 1405 C CA . THR A 1 180 ? -0.456 -11.725 -4.194 1.00 93.94 180 THR A CA 1
ATOM 1406 C C . THR A 1 180 ? -0.002 -10.617 -5.153 1.00 93.94 180 THR A C 1
ATOM 1408 O O . THR A 1 180 ? -0.301 -10.654 -6.349 1.00 93.94 180 THR A O 1
ATOM 1411 N N . LEU A 1 181 ? 0.739 -9.620 -4.659 1.00 93.56 181 LEU A N 1
ATOM 1412 C CA . LEU A 1 181 ? 1.309 -8.595 -5.544 1.00 93.56 181 LEU A CA 1
ATOM 1413 C C . LEU A 1 181 ? 2.290 -9.201 -6.557 1.00 93.56 181 LEU A C 1
ATOM 1415 O O . LEU A 1 181 ? 2.300 -8.775 -7.707 1.00 93.56 181 LEU A O 1
ATOM 1419 N N . ALA A 1 182 ? 3.049 -10.226 -6.162 1.00 93.88 182 ALA A N 1
ATOM 1420 C CA . ALA A 1 182 ? 3.950 -10.934 -7.064 1.00 93.88 182 ALA A CA 1
ATOM 1421 C C . ALA A 1 182 ? 3.189 -11.587 -8.232 1.00 93.88 182 ALA A C 1
ATOM 1423 O O . ALA A 1 182 ? 3.569 -11.396 -9.385 1.00 93.88 182 ALA A O 1
ATOM 1424 N N . ASP A 1 183 ? 2.076 -12.274 -7.956 1.00 94.31 183 ASP A N 1
ATOM 1425 C CA . ASP A 1 183 ? 1.241 -12.881 -9.002 1.00 94.31 183 ASP A CA 1
ATOM 1426 C C . ASP A 1 183 ? 0.544 -11.830 -9.869 1.00 94.31 183 ASP A C 1
ATOM 1428 O O . ASP A 1 183 ? 0.346 -12.039 -11.064 1.00 94.31 183 ASP A O 1
ATOM 1432 N N . ALA A 1 184 ? 0.155 -10.697 -9.277 1.00 92.50 184 ALA A N 1
ATOM 1433 C CA . ALA A 1 184 ? -0.465 -9.602 -10.011 1.00 92.50 184 ALA A CA 1
ATOM 1434 C C . ALA A 1 184 ? 0.498 -9.006 -11.049 1.00 92.50 184 ALA A C 1
ATOM 1436 O O . ALA A 1 184 ? 0.075 -8.755 -12.174 1.00 92.50 184 ALA A O 1
ATOM 1437 N N . VAL A 1 185 ? 1.781 -8.840 -10.704 1.00 93.25 185 VAL A N 1
ATOM 1438 C CA . VAL A 1 185 ? 2.817 -8.334 -11.627 1.00 93.25 185 VAL A CA 1
ATOM 1439 C C . VAL A 1 185 ? 2.992 -9.247 -12.831 1.00 93.25 185 VAL A C 1
ATOM 1441 O O . VAL A 1 185 ? 3.089 -8.757 -13.948 1.00 93.25 185 VAL A O 1
ATOM 1444 N N . LEU A 1 186 ? 2.948 -10.567 -12.634 1.00 92.44 186 LEU A N 1
ATOM 1445 C CA . LEU A 1 186 ? 3.048 -11.542 -13.729 1.00 92.44 186 LEU A CA 1
ATOM 1446 C C . LEU A 1 186 ? 1.875 -11.473 -14.722 1.00 92.44 186 LEU A C 1
ATOM 1448 O O . LEU A 1 186 ? 1.958 -12.049 -15.803 1.00 92.44 186 LEU A O 1
ATOM 1452 N N . ARG A 1 187 ? 0.776 -10.801 -14.358 1.00 91.31 187 ARG A N 1
ATOM 1453 C CA . ARG A 1 187 ? -0.405 -10.604 -15.211 1.00 91.31 187 ARG A CA 1
ATOM 1454 C C . ARG A 1 187 ? -0.463 -9.220 -15.854 1.00 91.31 187 ARG A C 1
ATOM 1456 O O . ARG A 1 187 ? -1.406 -8.957 -16.601 1.00 91.31 187 ARG A O 1
ATOM 1463 N N . LEU A 1 188 ? 0.472 -8.325 -15.535 1.00 88.62 188 LEU A N 1
ATOM 1464 C CA . LEU A 1 188 ? 0.543 -7.019 -16.182 1.00 88.62 188 LEU A CA 1
ATOM 1465 C C . LEU A 1 188 ? 1.051 -7.184 -17.621 1.00 88.62 188 LEU A C 1
ATOM 1467 O O . LEU A 1 188 ? 1.868 -8.071 -17.877 1.00 88.62 188 LEU A O 1
ATOM 1471 N N . PRO A 1 189 ? 0.560 -6.369 -18.571 1.00 80.50 189 PRO A N 1
ATOM 1472 C CA . PRO A 1 189 ? 1.122 -6.345 -19.913 1.00 80.50 189 PRO A CA 1
ATOM 1473 C C . PRO A 1 189 ? 2.589 -5.907 -19.829 1.00 80.50 189 PRO A C 1
ATOM 1475 O O . PRO A 1 189 ? 2.891 -4.940 -19.129 1.00 80.50 189 PRO A O 1
ATOM 1478 N N . GLY A 1 190 ? 3.469 -6.663 -20.492 1.00 67.19 190 GLY A N 1
ATOM 1479 C CA . GLY A 1 190 ? 4.894 -6.341 -20.608 1.00 67.19 190 GLY A CA 1
ATOM 1480 C C . GLY A 1 190 ? 5.170 -5.163 -21.528 1.00 67.19 190 GLY A C 1
ATOM 1481 O O . GLY A 1 190 ? 4.269 -4.798 -22.320 1.00 67.19 190 GLY A O 1
#

Foldseek 3Di:
DPPVDDAQEEEDPQQDDDLVNLVVSLVVNRAAYARHQEADPSLVVLVVVCVVCVVVVHHDPRDRDDPCSNQADLAKAAADSHGRSDHDDRNHIHQYQHAAVHSHGQELVCLLVDPDLNNRDHDLNHDNDHHYDVLLQDAQDDPDPVCVVDVSSVDGSVSSVVSVVVNVVVCVVVVHDDDDPVVVSVVDDD

Nearest PDB structures (foldseek):
  3nq8-assembly1_A  TM=2.965E-01  e=3.037E+00  Escherichia coli
  6v6h-assembly1_B  TM=2.681E-01  e=8.567E+00  Trypanosoma cruzi

Mean predicted aligned error: 5.13 Å

Sequence (190 aa):
ADHGLVCHGFRSPGYHLPVSAVRALEELGYRYSSSQITGWIYPAAKLATSLALRLKGRSTNTILHPAADIWTSPAPYHPDPSAPHRPGSSPIWEIPIGASRWGLPAVGPLIHACPFPRLFDTPVSRPWILNLHLTDFTPGTEPTPLARQDFMLRIPLARRLSALDRILDRARVQGRPFLTLADAVLRLPG

Secondary structure (DSSP, 8-state):
---S----EE--TTS---HHHHHHHHHTT--EE--PBPSSHHHHHHHHHHHHHHHTT-----PPPPGGGGG--SS-BPEETTEEEEE---SSEE--B-B-TTS-B-BHHHHHH-S-GGGGPPPTTS----B--GGGTS---S--HHHHH-GGGGS-HHHHHHHHHHHHHHHHHTTPPP--HHHHHTTS--

Solvent-accessible surface area (backbone atoms only — not comparable to full-atom values): 10941 Å² total; per-residue (Å²): 132,87,82,82,73,81,76,46,68,45,64,48,80,93,46,46,56,52,45,72,51,50,55,53,35,57,78,70,63,34,53,30,33,50,17,36,42,21,33,52,53,59,62,51,51,53,52,51,53,54,51,57,36,46,78,69,77,39,87,76,90,75,81,80,74,67,80,66,37,44,66,22,53,57,50,70,37,28,23,18,62,88,46,49,42,38,74,50,79,38,90,32,34,37,44,33,36,19,24,10,89,78,17,38,52,41,33,44,76,53,47,59,70,46,92,57,59,77,60,49,47,50,62,86,94,32,70,77,44,76,49,75,56,70,60,64,72,44,80,38,85,71,96,43,78,60,39,77,74,40,66,62,42,70,44,50,37,70,61,37,51,54,37,49,49,52,46,51,50,53,39,54,76,68,71,53,83,91,69,54,71,72,62,48,58,76,70,51,85,131

pLDDT: mean 88.97, std 8.13, range [43.09, 97.12]